Protein AF-A0A367A3J7-F1 (afdb_monomer_lite)

Structure (mmCIF, N/CA/C/O backbone):
data_AF-A0A367A3J7-F1
#
_entry.id   AF-A0A367A3J7-F1
#
loop_
_atom_site.group_PDB
_atom_site.id
_atom_site.type_symbol
_atom_site.label_atom_id
_atom_site.label_alt_id
_atom_site.label_comp_id
_atom_site.label_asym_id
_atom_site.label_entity_id
_atom_site.label_seq_id
_atom_site.pdbx_PDB_ins_code
_atom_site.Cartn_x
_atom_site.Cartn_y
_atom_site.Cartn_z
_atom_site.occupancy
_atom_site.B_iso_or_equiv
_atom_site.auth_seq_id
_atom_site.auth_comp_id
_atom_site.auth_asym_id
_atom_site.auth_atom_id
_atom_site.pdbx_PDB_model_num
ATOM 1 N N . MET A 1 1 ? 3.632 -26.239 -44.032 1.00 41.81 1 MET A N 1
ATOM 2 C CA . MET A 1 1 ? 4.405 -24.989 -43.864 1.00 41.81 1 MET A CA 1
ATOM 3 C C . MET A 1 1 ? 3.996 -24.377 -42.534 1.00 41.81 1 MET A C 1
ATOM 5 O O . MET A 1 1 ? 2.895 -23.856 -42.433 1.00 41.81 1 MET A O 1
ATOM 9 N N . SER A 1 2 ? 4.812 -24.551 -41.495 1.00 39.66 2 SER A N 1
ATOM 10 C CA . SER A 1 2 ? 4.515 -24.046 -40.148 1.00 39.66 2 SER A CA 1
ATOM 11 C C . SER A 1 2 ? 4.908 -22.569 -40.050 1.00 39.66 2 SER A C 1
ATOM 13 O O . SER A 1 2 ? 6.024 -22.235 -40.451 1.00 39.66 2 SER A O 1
ATOM 15 N N . PRO A 1 3 ? 4.044 -21.674 -39.540 1.00 52.09 3 PRO A N 1
ATOM 16 C CA . PRO A 1 3 ? 4.414 -20.282 -39.347 1.00 52.09 3 PRO A CA 1
ATOM 17 C C . PRO A 1 3 ? 5.445 -20.178 -38.219 1.00 52.09 3 PRO A C 1
ATOM 19 O O . PRO A 1 3 ? 5.215 -20.585 -37.081 1.00 52.09 3 PRO A O 1
ATOM 22 N N . MET A 1 4 ? 6.606 -19.638 -38.573 1.00 34.81 4 MET A N 1
ATOM 23 C CA . MET A 1 4 ? 7.695 -19.303 -37.670 1.00 34.81 4 MET A CA 1
ATOM 24 C C . MET A 1 4 ? 7.256 -18.099 -36.823 1.00 34.81 4 MET A C 1
ATOM 26 O O . MET A 1 4 ? 7.180 -16.972 -37.311 1.00 34.81 4 MET A O 1
ATOM 30 N N . LEU A 1 5 ? 6.899 -18.348 -35.561 1.00 46.56 5 LEU A N 1
ATOM 31 C CA . LEU A 1 5 ? 6.613 -17.306 -34.576 1.00 46.56 5 LEU A CA 1
ATOM 32 C C . LEU A 1 5 ? 7.899 -16.512 -34.309 1.00 46.56 5 LEU A C 1
ATOM 34 O O . LEU A 1 5 ? 8.806 -16.989 -33.629 1.00 46.56 5 LEU A O 1
ATOM 38 N N . ILE A 1 6 ? 7.972 -15.295 -34.848 1.00 44.34 6 ILE A N 1
ATOM 39 C CA . ILE A 1 6 ? 8.993 -14.306 -34.495 1.00 44.34 6 ILE A CA 1
ATOM 40 C C . ILE A 1 6 ? 8.782 -13.952 -33.020 1.00 44.34 6 ILE A C 1
ATOM 42 O O . ILE A 1 6 ? 7.820 -13.272 -32.658 1.00 44.34 6 ILE A O 1
ATOM 46 N N . ALA A 1 7 ? 9.666 -14.447 -32.155 1.00 45.06 7 ALA A N 1
ATOM 47 C CA . ALA A 1 7 ? 9.706 -14.021 -30.766 1.00 45.06 7 ALA A CA 1
ATOM 48 C C . ALA A 1 7 ? 10.073 -12.524 -30.722 1.00 45.06 7 ALA A C 1
ATOM 50 O O . ALA A 1 7 ? 11.013 -12.114 -31.406 1.00 45.06 7 ALA A O 1
ATOM 51 N N . PRO A 1 8 ? 9.358 -11.687 -29.949 1.00 48.12 8 PRO A N 1
ATOM 52 C CA . PRO A 1 8 ? 9.692 -10.276 -29.842 1.00 48.12 8 PRO A CA 1
ATOM 53 C C . PRO A 1 8 ? 11.075 -10.124 -29.202 1.00 48.12 8 PRO A C 1
ATOM 55 O O . PRO A 1 8 ? 11.287 -10.507 -28.050 1.00 48.12 8 PRO A O 1
ATOM 58 N N . GLU A 1 9 ? 12.012 -9.561 -29.961 1.00 48.44 9 GLU A N 1
ATOM 59 C CA . GLU A 1 9 ? 13.363 -9.276 -29.494 1.00 48.44 9 GLU A CA 1
ATOM 60 C C . GLU A 1 9 ? 13.303 -8.282 -28.314 1.00 48.44 9 GLU A C 1
ATOM 62 O O . GLU A 1 9 ? 12.612 -7.253 -28.388 1.00 48.44 9 GLU A O 1
ATOM 67 N N . PRO A 1 10 ? 13.975 -8.559 -27.182 1.00 56.16 10 PRO A N 1
ATOM 68 C CA . PRO A 1 10 ? 13.962 -7.647 -26.052 1.00 56.16 10 PRO A CA 1
ATOM 69 C C . PRO A 1 10 ? 14.637 -6.329 -26.443 1.00 56.16 10 PRO A C 1
ATOM 71 O O . PRO A 1 10 ? 15.818 -6.294 -26.767 1.00 56.16 10 PRO A O 1
ATOM 74 N N . ALA A 1 11 ? 13.895 -5.220 -26.353 1.00 54.72 11 ALA A N 1
ATOM 75 C CA . ALA A 1 11 ? 14.417 -3.891 -26.673 1.00 54.72 11 ALA A CA 1
ATOM 76 C C . ALA A 1 11 ? 15.758 -3.616 -25.967 1.00 54.72 11 ALA A C 1
ATOM 78 O O . ALA A 1 11 ? 15.835 -3.713 -24.732 1.00 54.72 11 ALA A O 1
ATOM 79 N N . ALA A 1 12 ? 16.765 -3.233 -26.761 1.00 58.75 12 ALA A N 1
ATOM 80 C CA . ALA A 1 12 ? 18.130 -2.976 -26.318 1.00 58.75 12 ALA A CA 1
ATOM 81 C C . ALA A 1 12 ? 18.183 -1.994 -25.124 1.00 58.75 12 ALA A C 1
ATOM 83 O O . ALA A 1 12 ? 17.380 -1.053 -25.039 1.00 58.75 12 ALA A O 1
ATOM 84 N N . PRO A 1 13 ? 19.131 -2.176 -24.185 1.00 61.31 13 PRO A N 1
ATOM 85 C CA . PRO A 1 13 ? 19.185 -1.432 -22.922 1.00 61.31 13 PRO A CA 1
ATOM 86 C C . PRO A 1 13 ? 19.263 0.099 -23.087 1.00 61.31 13 PRO A C 1
ATOM 88 O O . PRO A 1 13 ? 18.802 0.831 -22.207 1.00 61.31 13 PRO A O 1
ATOM 91 N N . SER A 1 14 ? 19.774 0.600 -24.217 1.00 68.88 14 SER A N 1
ATOM 92 C CA . SER A 1 14 ? 19.832 2.030 -24.562 1.00 68.88 14 SER A CA 1
ATOM 93 C C . SER A 1 14 ? 18.444 2.657 -24.764 1.00 68.88 14 SER A C 1
ATOM 95 O O . SER A 1 14 ? 18.156 3.722 -24.213 1.00 68.88 14 SER A O 1
ATOM 97 N N . PHE A 1 15 ? 17.532 1.969 -25.456 1.00 70.44 15 PHE A N 1
ATOM 98 C CA . PHE A 1 15 ? 16.178 2.465 -25.727 1.00 70.44 15 PHE A CA 1
ATOM 99 C C . PHE A 1 15 ? 15.310 2.547 -24.467 1.00 70.44 15 PHE A C 1
ATOM 101 O O . PHE A 1 15 ? 14.507 3.472 -24.320 1.00 70.44 15 PHE A O 1
ATOM 108 N N . ARG A 1 16 ? 15.487 1.620 -23.516 1.00 70.56 16 ARG A N 1
ATOM 109 C CA . ARG A 1 16 ? 14.767 1.655 -22.227 1.00 70.56 16 ARG A CA 1
ATOM 110 C C . ARG A 1 16 ? 15.151 2.872 -21.391 1.00 70.56 16 ARG A C 1
ATOM 112 O O . ARG A 1 16 ? 14.282 3.513 -20.794 1.00 70.56 16 ARG A O 1
ATOM 119 N N . ARG A 1 17 ? 16.440 3.227 -21.371 1.00 73.94 17 ARG A N 1
ATOM 120 C CA . ARG A 1 17 ? 16.941 4.402 -20.640 1.00 73.94 17 ARG A CA 1
ATOM 121 C C . ARG A 1 17 ? 16.357 5.698 -21.204 1.00 73.94 17 ARG A C 1
ATOM 123 O O . ARG A 1 17 ? 15.856 6.510 -20.429 1.00 73.94 17 ARG A O 1
ATOM 130 N N . LEU A 1 18 ? 16.329 5.843 -22.531 1.00 72.94 18 LEU A N 1
ATOM 131 C CA . LEU A 1 18 ? 15.755 7.013 -23.210 1.00 72.94 18 LEU A CA 1
ATOM 132 C C . LEU A 1 18 ? 14.254 7.174 -22.926 1.00 72.94 18 LEU A C 1
ATOM 134 O O . LEU A 1 18 ? 13.809 8.256 -22.546 1.00 72.94 18 LEU A O 1
ATOM 138 N N . ARG A 1 19 ? 13.475 6.088 -23.016 1.00 75.44 19 ARG A N 1
ATOM 139 C CA . ARG A 1 19 ? 12.037 6.109 -22.686 1.00 75.44 19 ARG A CA 1
ATOM 140 C C . ARG A 1 19 ? 11.786 6.478 -21.225 1.00 75.44 19 ARG A C 1
ATOM 142 O O . ARG A 1 19 ? 10.895 7.269 -20.931 1.00 75.44 19 ARG A O 1
ATOM 149 N N . THR A 1 20 ? 12.590 5.934 -20.314 1.00 71.50 20 THR A N 1
ATOM 150 C CA . THR A 1 20 ? 12.496 6.238 -18.880 1.00 71.50 20 THR A CA 1
ATOM 151 C C . THR A 1 20 ? 12.780 7.718 -18.618 1.00 71.50 20 THR A C 1
ATOM 153 O O . THR A 1 20 ? 12.019 8.370 -17.906 1.00 71.50 20 THR A O 1
ATOM 156 N N . ALA A 1 21 ? 13.835 8.269 -19.227 1.00 70.62 21 ALA A N 1
ATOM 157 C CA . ALA A 1 21 ? 14.177 9.684 -19.111 1.00 70.62 21 ALA A CA 1
ATOM 158 C C . ALA A 1 21 ? 13.060 10.591 -19.652 1.00 70.62 21 ALA A C 1
ATOM 160 O O . ALA A 1 21 ? 12.659 11.530 -18.967 1.00 70.62 21 ALA A O 1
ATOM 161 N N . ALA A 1 22 ? 12.494 10.265 -20.818 1.00 68.94 22 ALA A N 1
ATOM 162 C CA . ALA A 1 22 ? 11.396 11.023 -21.417 1.00 68.94 22 ALA A CA 1
ATOM 163 C C . ALA A 1 22 ? 10.138 11.052 -20.529 1.00 68.94 22 ALA A C 1
ATOM 165 O O . ALA A 1 22 ? 9.518 12.102 -20.361 1.00 68.94 22 ALA A O 1
ATOM 166 N N . VAL A 1 23 ? 9.776 9.924 -19.903 1.00 72.12 23 VAL A N 1
ATOM 167 C CA . VAL A 1 23 ? 8.637 9.870 -18.970 1.00 72.12 23 VAL A CA 1
ATOM 168 C C . VAL A 1 23 ? 8.887 10.733 -17.733 1.00 72.12 23 VAL A C 1
ATOM 170 O O . VAL A 1 23 ? 7.992 11.467 -17.316 1.00 72.12 23 VAL A O 1
ATOM 173 N N . LEU A 1 24 ? 10.090 10.670 -17.156 1.00 69.31 24 LEU A N 1
ATOM 174 C CA . LEU A 1 24 ? 10.440 11.469 -15.979 1.00 69.31 24 LEU A CA 1
ATOM 175 C C . LEU A 1 24 ? 10.479 12.971 -16.300 1.00 69.31 24 LEU A C 1
ATOM 177 O O . LEU A 1 24 ? 9.975 13.767 -15.511 1.00 69.31 24 LEU A O 1
ATOM 181 N N . ALA A 1 25 ? 10.997 13.353 -17.471 1.00 64.06 25 ALA A N 1
ATOM 182 C CA . ALA A 1 25 ? 10.990 14.737 -17.941 1.00 64.06 25 ALA A CA 1
ATOM 183 C C . ALA A 1 25 ? 9.556 15.256 -18.149 1.00 64.06 25 ALA A C 1
ATOM 185 O O . ALA A 1 25 ? 9.208 16.331 -17.667 1.00 64.06 25 ALA A O 1
ATOM 186 N N . GLY A 1 26 ? 8.685 14.458 -18.777 1.00 60.97 26 GLY A N 1
ATOM 187 C CA . GLY A 1 26 ? 7.282 14.820 -18.996 1.00 60.97 26 GLY A CA 1
ATOM 188 C C . GLY A 1 26 ? 6.433 14.873 -17.719 1.00 60.97 26 GLY A C 1
ATOM 189 O O . GLY A 1 26 ? 5.468 15.635 -17.657 1.00 60.97 26 GLY A O 1
ATOM 190 N N . ALA A 1 27 ? 6.780 14.097 -16.687 1.00 64.38 27 ALA A N 1
ATOM 191 C CA . ALA A 1 27 ? 6.095 14.129 -15.393 1.00 64.38 27 ALA A CA 1
ATOM 192 C C . ALA A 1 27 ? 6.340 15.444 -14.629 1.00 64.38 27 ALA A C 1
ATOM 194 O O . ALA A 1 27 ? 5.446 15.916 -13.930 1.00 64.38 27 ALA A O 1
ATOM 195 N N . GLY A 1 28 ? 7.512 16.065 -14.804 1.00 56.88 28 GLY A N 1
ATOM 196 C CA . GLY A 1 28 ? 7.852 17.351 -14.187 1.00 56.88 28 GLY A CA 1
ATOM 197 C C . GLY A 1 28 ? 7.130 18.563 -14.788 1.00 56.88 28 GLY A C 1
ATOM 198 O O . GLY A 1 28 ? 7.075 19.606 -14.141 1.00 56.88 28 GLY A O 1
ATOM 199 N N . LEU A 1 29 ? 6.558 18.421 -15.989 1.00 53.50 29 LEU A N 1
ATOM 200 C CA . LEU A 1 29 ? 5.946 19.512 -16.760 1.00 53.50 29 LEU A CA 1
ATOM 201 C C . LEU A 1 29 ? 4.433 19.660 -16.548 1.00 53.50 29 LEU A C 1
ATOM 203 O O . LEU A 1 29 ? 3.830 20.575 -17.101 1.00 53.50 29 LEU A O 1
ATOM 207 N N . ARG A 1 30 ? 3.792 18.771 -15.777 1.00 55.94 30 ARG A N 1
ATOM 208 C CA . ARG A 1 30 ? 2.354 18.877 -15.500 1.00 55.94 30 ARG A CA 1
ATOM 209 C C . ARG A 1 30 ? 2.109 19.592 -14.169 1.00 55.94 30 ARG A C 1
ATOM 211 O O . ARG A 1 30 ? 2.440 19.029 -13.122 1.00 55.94 30 ARG A O 1
ATOM 218 N N . PRO A 1 31 ? 1.524 20.802 -14.176 1.00 44.22 31 PRO A N 1
ATOM 219 C CA . PRO A 1 31 ? 1.070 21.434 -12.947 1.00 44.22 31 PRO A CA 1
ATOM 220 C C . PRO A 1 31 ? -0.110 20.640 -12.358 1.00 44.22 31 PRO A C 1
ATOM 222 O O . PRO A 1 31 ? -1.021 20.232 -13.077 1.00 44.22 31 PRO A O 1
ATOM 225 N N . GLY A 1 32 ? -0.071 20.405 -11.044 1.00 53.84 32 GLY A N 1
ATOM 226 C CA . GLY A 1 32 ? -1.133 19.738 -10.281 1.00 53.84 32 GLY A CA 1
ATOM 227 C C . GLY A 1 32 ? -0.833 18.282 -9.902 1.00 53.84 32 GLY A C 1
ATOM 228 O O . GLY A 1 32 ? -0.746 17.392 -10.748 1.00 53.84 32 GLY A O 1
ATOM 229 N N . SER A 1 33 ? -0.747 18.008 -8.597 1.00 62.88 33 SER A N 1
ATOM 230 C CA . SER A 1 33 ? -0.611 16.660 -8.029 1.00 62.88 33 SER A CA 1
ATOM 231 C C . SER A 1 33 ? -1.975 15.973 -7.916 1.00 62.88 33 SER A C 1
ATOM 233 O O . SER A 1 33 ? -2.453 15.668 -6.824 1.00 62.88 33 SER A O 1
ATOM 235 N N . SER A 1 34 ? -2.654 15.756 -9.044 1.00 74.81 34 SER A N 1
ATOM 236 C CA . SER A 1 34 ? -3.877 14.948 -9.020 1.00 74.81 34 SER A CA 1
ATOM 237 C C . SER A 1 34 ? -3.528 13.466 -8.858 1.00 74.81 34 SER A C 1
ATOM 239 O O . SER A 1 34 ? -2.558 12.971 -9.439 1.00 74.81 34 SER A O 1
ATOM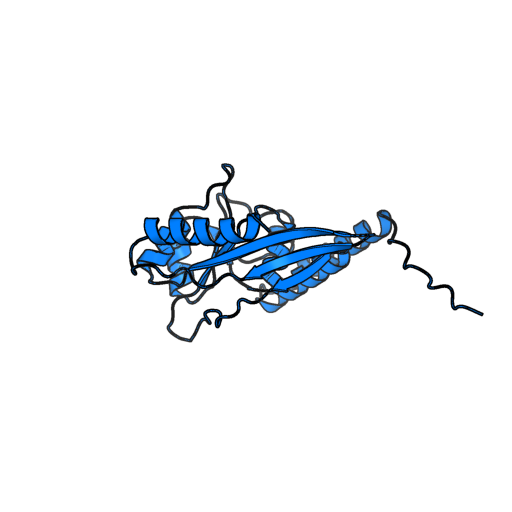 241 N N . ARG A 1 35 ? -4.365 12.719 -8.125 1.00 77.81 35 ARG A N 1
ATOM 242 C CA . ARG A 1 35 ? -4.274 11.249 -8.006 1.00 77.81 35 ARG A CA 1
ATOM 243 C C . ARG A 1 35 ? -4.142 10.581 -9.379 1.00 77.81 35 ARG A C 1
ATOM 245 O O . ARG A 1 35 ? -3.343 9.670 -9.562 1.00 77.81 35 ARG A O 1
ATOM 252 N N . ARG A 1 36 ? -4.878 11.092 -10.370 1.00 82.94 36 ARG A N 1
ATOM 253 C CA . ARG A 1 36 ? -4.830 10.627 -11.761 1.00 82.94 36 ARG A CA 1
ATOM 254 C C . ARG A 1 36 ? -3.452 10.826 -12.396 1.00 82.94 36 ARG A C 1
ATOM 256 O O . ARG A 1 36 ? -2.960 9.915 -13.054 1.00 82.94 36 ARG A O 1
ATOM 263 N N . ALA A 1 37 ? -2.822 11.985 -12.201 1.00 82.25 37 ALA A N 1
ATOM 264 C CA . ALA A 1 37 ? -1.489 12.256 -12.739 1.00 82.25 37 ALA A CA 1
ATOM 265 C C . ALA A 1 37 ? -0.433 11.313 -12.143 1.00 82.25 37 ALA A C 1
ATOM 267 O O . ALA A 1 37 ? 0.363 10.751 -12.894 1.00 82.25 37 ALA A O 1
ATOM 268 N N . ALA A 1 38 ? -0.488 11.072 -10.829 1.00 82.19 38 ALA A N 1
ATOM 269 C CA . ALA A 1 38 ? 0.377 10.120 -10.135 1.00 82.19 38 ALA A CA 1
ATOM 270 C C . ALA A 1 38 ? 0.229 8.688 -10.686 1.00 82.19 38 ALA A C 1
ATOM 272 O O . ALA A 1 38 ? 1.220 8.059 -11.058 1.00 82.19 38 ALA A O 1
ATOM 273 N N . VAL A 1 39 ? -1.011 8.203 -10.824 1.00 88.00 39 VAL A N 1
ATOM 274 C CA . VAL A 1 39 ? -1.320 6.869 -11.372 1.00 88.00 39 VAL A CA 1
ATOM 275 C C . VAL A 1 39 ? -0.828 6.729 -12.813 1.00 88.00 39 VAL A C 1
ATOM 277 O O . VAL A 1 39 ? -0.104 5.788 -13.136 1.00 88.00 39 VAL A O 1
ATOM 280 N N . CYS A 1 40 ? -1.177 7.675 -13.691 1.00 88.06 40 CYS A N 1
ATOM 281 C CA . CYS A 1 40 ? -0.763 7.626 -15.092 1.00 88.06 40 CYS A CA 1
ATOM 282 C C . CYS A 1 40 ? 0.760 7.753 -15.249 1.00 88.06 40 CYS A C 1
ATOM 284 O O . CYS A 1 40 ? 1.339 7.094 -16.111 1.00 88.06 40 CYS A O 1
ATOM 286 N N . GLY A 1 41 ? 1.412 8.581 -14.428 1.00 87.06 41 GLY A N 1
ATOM 287 C CA . GLY A 1 41 ? 2.867 8.717 -14.397 1.00 87.06 41 GLY A CA 1
ATOM 288 C C . GLY A 1 41 ? 3.553 7.414 -13.993 1.00 87.06 41 GLY A C 1
ATOM 289 O O . GLY A 1 41 ? 4.459 6.960 -14.693 1.00 87.06 41 GLY A O 1
ATOM 290 N N . ALA A 1 42 ? 3.064 6.762 -12.933 1.00 88.38 42 ALA A N 1
ATOM 291 C CA . ALA A 1 42 ? 3.557 5.459 -12.499 1.00 88.38 42 ALA A CA 1
ATOM 292 C C . ALA A 1 42 ? 3.364 4.390 -13.586 1.00 88.38 42 ALA A C 1
ATOM 294 O O . ALA A 1 42 ? 4.318 3.698 -13.934 1.00 88.38 42 ALA A O 1
ATOM 295 N N . ALA A 1 43 ? 2.177 4.311 -14.198 1.00 90.94 43 ALA A N 1
ATOM 296 C CA . ALA A 1 43 ? 1.885 3.353 -15.267 1.00 90.94 43 ALA A CA 1
ATOM 297 C C . ALA A 1 43 ? 2.790 3.541 -16.499 1.00 90.94 43 ALA A C 1
ATOM 299 O O . ALA A 1 43 ? 3.316 2.570 -17.050 1.00 90.94 43 ALA A O 1
ATOM 300 N N . ARG A 1 44 ? 3.028 4.793 -16.912 1.00 89.62 44 ARG A N 1
ATOM 301 C CA . ARG A 1 44 ? 3.952 5.119 -18.012 1.00 89.62 44 ARG A CA 1
ATOM 302 C C . ARG A 1 44 ? 5.387 4.742 -17.673 1.00 89.62 44 ARG A C 1
ATOM 304 O O . ARG A 1 44 ? 6.075 4.177 -18.518 1.00 89.62 44 ARG A O 1
ATOM 311 N N . LEU A 1 45 ? 5.827 5.022 -16.447 1.00 89.50 45 LEU A N 1
ATOM 312 C CA . LEU A 1 45 ? 7.178 4.699 -15.998 1.00 89.50 45 LEU A CA 1
ATOM 313 C C . LEU A 1 45 ? 7.399 3.183 -15.944 1.00 89.50 45 LEU A C 1
ATOM 315 O O . LEU A 1 45 ? 8.387 2.696 -16.481 1.00 89.50 45 LEU A O 1
ATOM 319 N N . LEU A 1 46 ? 6.452 2.431 -15.381 1.00 90.88 46 LEU A N 1
ATOM 320 C CA . LEU A 1 46 ? 6.477 0.965 -15.376 1.00 90.88 46 LEU A CA 1
ATOM 321 C C . LEU A 1 46 ? 6.532 0.409 -16.804 1.00 90.88 46 LEU A C 1
ATOM 323 O O . LEU A 1 46 ? 7.366 -0.441 -17.106 1.00 90.88 46 LEU A O 1
ATOM 327 N N . THR A 1 47 ? 5.721 0.956 -17.713 1.00 89.88 47 THR A N 1
ATOM 328 C CA . THR A 1 47 ? 5.727 0.557 -19.128 1.00 89.88 47 THR A CA 1
ATOM 329 C C . THR A 1 47 ? 7.077 0.837 -19.795 1.00 89.88 47 THR A C 1
ATOM 331 O O . THR A 1 47 ? 7.598 -0.027 -20.498 1.00 89.88 47 THR A O 1
ATOM 334 N N . ALA A 1 48 ? 7.676 2.006 -19.547 1.00 88.19 48 ALA A N 1
ATOM 335 C CA . ALA A 1 48 ? 8.989 2.377 -20.081 1.00 88.19 48 ALA A CA 1
ATOM 336 C C . ALA A 1 48 ? 10.123 1.480 -19.555 1.00 88.19 48 ALA A C 1
ATOM 338 O O . ALA A 1 48 ? 11.063 1.183 -20.292 1.00 88.19 48 ALA A O 1
ATOM 339 N N . LEU A 1 49 ? 10.003 1.006 -18.311 1.00 88.44 49 LEU A N 1
ATOM 340 C CA . LEU A 1 49 ? 10.928 0.054 -17.694 1.00 88.44 49 LEU A CA 1
ATOM 341 C C . LEU A 1 49 ? 10.738 -1.391 -18.195 1.00 88.44 49 LEU A C 1
ATOM 343 O O . LEU A 1 49 ? 11.549 -2.257 -17.873 1.00 88.44 49 LEU A O 1
ATOM 347 N N . GLY A 1 50 ? 9.701 -1.668 -18.994 1.00 90.19 50 GLY A N 1
ATOM 348 C CA . GLY A 1 50 ? 9.357 -3.030 -19.408 1.00 90.19 50 GLY A CA 1
ATOM 349 C C . GLY A 1 50 ? 8.748 -3.854 -18.271 1.00 90.19 50 GLY A C 1
ATOM 350 O O . GLY A 1 50 ? 8.920 -5.069 -18.228 1.00 90.19 50 GLY A O 1
ATOM 351 N N . VAL A 1 51 ? 8.061 -3.192 -17.338 1.00 92.50 51 VAL A N 1
ATOM 352 C CA . VAL A 1 51 ? 7.368 -3.820 -16.212 1.00 92.50 51 VAL A CA 1
ATOM 353 C C . VAL A 1 51 ? 5.886 -3.988 -16.539 1.00 92.50 51 VAL A C 1
ATOM 355 O O . VAL A 1 51 ? 5.247 -3.100 -17.113 1.00 92.50 51 VAL A O 1
ATOM 358 N N . ARG A 1 52 ? 5.320 -5.128 -16.153 1.00 93.19 52 ARG A N 1
ATOM 359 C CA . ARG A 1 52 ? 3.879 -5.394 -16.146 1.00 93.19 52 ARG A CA 1
ATOM 360 C C . ARG A 1 52 ? 3.410 -5.556 -14.709 1.00 93.19 52 ARG A C 1
ATOM 362 O O . ARG A 1 52 ? 4.096 -6.184 -13.910 1.00 93.19 52 ARG A O 1
ATOM 369 N N . VAL A 1 53 ? 2.248 -5.000 -14.388 1.00 94.94 53 VAL A N 1
ATOM 370 C CA . VAL A 1 53 ? 1.626 -5.157 -13.069 1.00 94.94 53 VAL A CA 1
ATOM 371 C C . VAL A 1 53 ? 0.465 -6.125 -13.205 1.00 94.94 53 VAL A C 1
ATOM 373 O O . VAL A 1 53 ? -0.403 -5.930 -14.054 1.00 94.94 53 VAL A O 1
ATOM 376 N N . ARG A 1 54 ? 0.450 -7.161 -12.370 1.00 94.94 54 ARG A N 1
ATOM 377 C CA . ARG A 1 54 ? -0.661 -8.100 -12.239 1.00 94.94 54 ARG A CA 1
ATOM 378 C C . ARG A 1 54 ? -1.242 -7.956 -10.843 1.00 94.94 54 ARG A C 1
ATOM 380 O O . ARG A 1 54 ? -0.528 -8.125 -9.864 1.00 94.94 54 ARG A O 1
ATOM 387 N N . VAL A 1 55 ? -2.530 -7.663 -10.754 1.00 95.19 55 VAL A N 1
ATOM 388 C CA . VAL A 1 55 ? -3.237 -7.562 -9.475 1.00 95.19 55 VAL A CA 1
ATOM 389 C C . VAL A 1 55 ? -4.014 -8.854 -9.265 1.00 95.19 55 VAL A C 1
ATOM 391 O O . VAL A 1 55 ? -4.830 -9.225 -10.105 1.00 95.19 55 VAL A O 1
ATOM 394 N N . GLN A 1 56 ? -3.733 -9.551 -8.171 1.00 94.25 56 GLN A N 1
ATOM 395 C CA . GLN A 1 56 ? -4.486 -10.717 -7.726 1.00 94.25 56 GLN A CA 1
ATOM 396 C C . GLN A 1 56 ? -5.414 -10.248 -6.612 1.00 94.25 56 GLN A C 1
ATOM 398 O O . GLN A 1 56 ? -4.957 -9.930 -5.516 1.00 94.25 56 GLN A O 1
ATOM 403 N N . ALA A 1 57 ? -6.699 -10.116 -6.935 1.00 88.25 57 ALA A N 1
ATOM 404 C CA . ALA A 1 57 ? -7.721 -9.768 -5.958 1.00 88.25 57 ALA A CA 1
ATOM 405 C C . ALA A 1 57 ? -7.986 -10.963 -5.027 1.00 88.25 57 ALA A C 1
ATOM 407 O O . ALA A 1 57 ? -7.889 -12.109 -5.480 1.00 88.25 57 ALA A O 1
ATOM 408 N N . PRO A 1 58 ? -8.345 -10.733 -3.755 1.00 87.69 58 PRO A N 1
ATOM 409 C CA . PRO A 1 58 ? -8.762 -11.822 -2.892 1.00 87.69 58 PRO A CA 1
ATOM 410 C C . PRO A 1 58 ? -10.153 -12.314 -3.275 1.00 87.69 58 PRO A C 1
ATOM 412 O O . PRO A 1 58 ? -10.917 -11.644 -3.969 1.00 87.69 58 PRO A O 1
ATOM 415 N N . LEU A 1 59 ? -10.490 -13.490 -2.750 1.00 84.50 59 LEU A N 1
ATOM 416 C CA . LEU A 1 59 ? -11.802 -14.114 -2.924 1.00 84.50 59 LEU A CA 1
ATOM 417 C C . LEU A 1 59 ? -12.927 -13.373 -2.185 1.00 84.50 59 LEU A C 1
ATOM 419 O O . LEU A 1 59 ? -14.095 -13.550 -2.510 1.00 84.50 59 LEU A O 1
ATOM 423 N N . VAL A 1 60 ? -12.581 -12.548 -1.195 1.00 87.38 60 VAL A N 1
ATOM 424 C CA . VAL A 1 60 ? -13.525 -11.719 -0.434 1.00 87.38 60 VAL A CA 1
ATOM 425 C C . VAL A 1 60 ? -13.497 -10.277 -0.930 1.00 87.38 60 VAL A C 1
ATOM 427 O O . VAL A 1 60 ? -12.506 -9.820 -1.495 1.00 87.38 60 VAL A O 1
ATOM 430 N N . ALA A 1 61 ? -14.581 -9.534 -0.715 1.00 85.94 61 ALA A N 1
ATOM 431 C CA . ALA A 1 61 ? -14.643 -8.138 -1.132 1.00 85.94 61 ALA A CA 1
ATOM 432 C C . ALA A 1 61 ? -13.560 -7.297 -0.431 1.00 85.94 61 ALA A C 1
ATOM 434 O O . ALA A 1 61 ? -13.466 -7.292 0.795 1.00 85.94 61 ALA A O 1
ATOM 435 N N . TRP A 1 62 ? -12.763 -6.558 -1.211 1.00 88.81 62 TRP A N 1
ATOM 436 C CA . TRP A 1 62 ? -11.787 -5.614 -0.662 1.00 88.81 62 TRP A CA 1
ATOM 437 C C . TRP A 1 62 ? -12.486 -4.399 -0.039 1.00 88.81 62 TRP A C 1
ATOM 439 O O . TRP A 1 62 ? -13.415 -3.868 -0.668 1.00 88.81 62 TRP A O 1
ATOM 449 N N . PRO A 1 63 ? -12.018 -3.892 1.116 1.00 89.50 63 P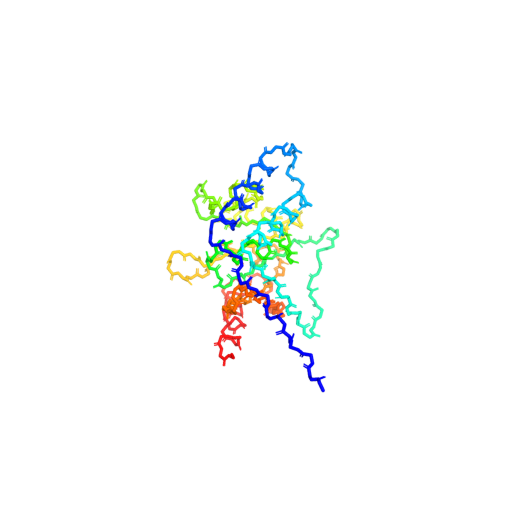RO A N 1
ATOM 450 C CA . PRO A 1 63 ? -12.559 -2.682 1.721 1.00 89.50 63 PRO A CA 1
ATOM 451 C C . PRO A 1 63 ? -12.545 -1.495 0.756 1.00 89.50 63 PRO A C 1
ATOM 453 O O . PRO A 1 63 ? -11.570 -1.241 0.045 1.00 89.50 63 PRO A O 1
ATOM 456 N N . ARG A 1 64 ? -13.641 -0.735 0.732 1.00 88.38 64 ARG A N 1
ATOM 457 C CA . ARG A 1 64 ? -13.754 0.498 -0.055 1.00 88.38 64 ARG A CA 1
ATOM 458 C C . ARG A 1 64 ? -13.910 1.677 0.887 1.00 88.38 64 ARG A C 1
ATOM 460 O O . ARG A 1 64 ? -14.750 1.637 1.779 1.00 88.38 64 ARG A O 1
ATOM 467 N N . VAL A 1 65 ? -13.154 2.741 0.635 1.00 86.56 65 VAL A N 1
ATOM 468 C CA . VAL A 1 65 ? -13.355 4.016 1.329 1.00 86.56 65 VAL A CA 1
ATOM 469 C C . VAL A 1 65 ? -14.692 4.602 0.880 1.00 86.56 65 VAL A C 1
ATOM 471 O O . VAL A 1 65 ? -14.920 4.782 -0.319 1.00 86.56 65 VAL A O 1
ATOM 474 N N . ARG A 1 66 ? -15.575 4.882 1.837 1.00 87.69 66 ARG A N 1
ATOM 475 C CA . ARG A 1 66 ? -16.854 5.566 1.626 1.00 87.69 66 ARG A CA 1
ATOM 476 C C . ARG A 1 66 ? -16.778 6.973 2.215 1.00 87.69 66 ARG A C 1
ATOM 478 O O . ARG A 1 66 ? -15.909 7.275 3.028 1.00 87.69 66 ARG A O 1
ATOM 485 N N . ALA A 1 67 ? -17.683 7.852 1.794 1.00 86.81 67 ALA A N 1
ATOM 486 C CA . ALA A 1 67 ? -17.792 9.170 2.408 1.00 86.81 67 ALA A CA 1
ATOM 487 C C . ALA A 1 67 ? -18.056 9.016 3.918 1.00 86.81 67 ALA A C 1
ATOM 489 O O . ALA A 1 67 ? -18.922 8.239 4.313 1.00 86.81 67 ALA A O 1
ATOM 490 N N . GLY A 1 68 ? -17.278 9.718 4.744 1.00 85.94 68 GLY A N 1
ATOM 491 C CA . GLY A 1 68 ? -17.386 9.657 6.205 1.00 85.94 68 GLY A CA 1
ATOM 492 C C . GLY A 1 68 ? -16.741 8.434 6.873 1.00 85.94 68 GLY A C 1
ATOM 493 O O . GLY A 1 68 ? -16.748 8.370 8.097 1.00 85.94 68 GLY A O 1
ATOM 494 N N . SER A 1 69 ? -16.160 7.488 6.122 1.00 90.25 69 SER A N 1
ATOM 495 C CA . SER A 1 69 ? -15.364 6.398 6.703 1.00 90.25 69 SER A CA 1
ATOM 496 C C . SER A 1 69 ? -13.880 6.770 6.752 1.00 90.25 69 SER A C 1
ATOM 498 O O . SER A 1 69 ? -13.408 7.511 5.880 1.00 90.25 69 SER A O 1
ATOM 500 N N . PRO A 1 70 ? -13.099 6.212 7.694 1.00 92.81 70 PRO A N 1
ATOM 501 C CA . PRO A 1 70 ? -11.654 6.342 7.628 1.00 92.81 70 PRO A CA 1
ATOM 502 C C . PRO A 1 70 ? -11.097 5.724 6.335 1.00 92.81 70 PRO A C 1
ATOM 504 O O . PRO A 1 70 ? -11.719 4.880 5.682 1.00 92.81 70 PRO A O 1
ATOM 507 N N . GLY A 1 71 ? -9.914 6.190 5.945 1.00 94.12 71 GLY A N 1
ATOM 508 C CA . GLY A 1 71 ? -9.127 5.625 4.859 1.00 94.12 71 GLY A CA 1
ATOM 509 C C . GLY A 1 71 ? -8.573 4.246 5.219 1.00 94.12 71 GLY A C 1
ATOM 510 O O . GLY A 1 71 ? -8.691 3.791 6.351 1.00 94.12 71 GLY A O 1
ATOM 511 N N . LEU A 1 72 ? -7.945 3.580 4.250 1.00 94.81 72 LEU A N 1
ATOM 512 C CA . LEU A 1 72 ? -7.345 2.257 4.454 1.00 94.81 72 LEU A CA 1
ATOM 513 C C . LEU A 1 72 ? -5.878 2.389 4.876 1.00 94.81 72 LEU A C 1
ATOM 515 O O . LEU A 1 72 ? -5.142 3.179 4.276 1.00 94.81 72 LEU A O 1
ATOM 519 N N . LEU A 1 73 ? -5.424 1.565 5.820 1.00 96.19 73 LEU A N 1
ATOM 520 C CA . LEU A 1 73 ? -3.996 1.324 6.013 1.00 96.19 73 LEU A CA 1
ATOM 521 C C . LEU A 1 73 ? -3.571 0.152 5.126 1.00 96.19 73 LEU A C 1
ATOM 523 O O . LEU A 1 73 ? -3.896 -0.999 5.400 1.00 96.19 73 LEU A O 1
ATOM 527 N N . VAL A 1 74 ? -2.812 0.431 4.073 1.00 95.94 74 VAL A N 1
ATOM 528 C CA . VAL A 1 74 ? -2.233 -0.596 3.203 1.00 95.94 74 VAL A CA 1
ATOM 529 C C . VAL A 1 74 ? -0.860 -0.987 3.728 1.00 95.94 74 VAL A C 1
ATOM 531 O O . VAL A 1 74 ? 0.011 -0.136 3.902 1.00 95.94 74 VAL A O 1
ATOM 534 N N . VAL A 1 75 ? -0.641 -2.280 3.942 1.00 95.81 75 VAL A N 1
ATOM 535 C CA . VAL A 1 75 ? 0.621 -2.811 4.465 1.00 95.81 75 VAL A CA 1
ATOM 536 C C . VAL A 1 75 ? 1.289 -3.642 3.381 1.00 95.81 75 VAL A C 1
ATOM 538 O O . VAL A 1 75 ? 0.903 -4.783 3.147 1.00 95.81 75 VAL A O 1
ATOM 541 N N . ALA A 1 76 ? 2.275 -3.070 2.695 1.00 94.69 76 ALA A N 1
ATOM 542 C 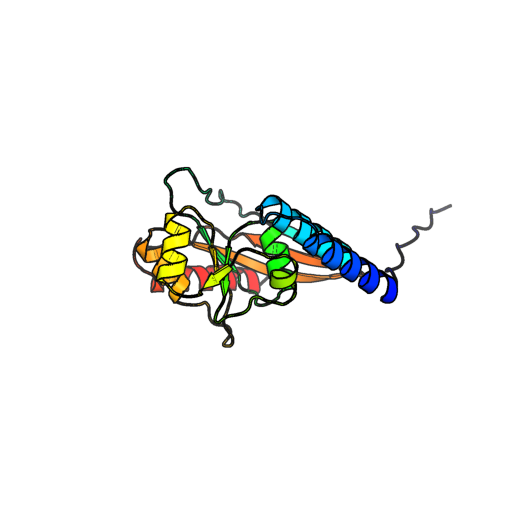CA . ALA A 1 76 ? 2.984 -3.765 1.625 1.00 94.69 76 ALA A CA 1
ATOM 543 C C . ALA A 1 76 ? 4.289 -4.382 2.137 1.00 94.69 76 ALA A C 1
ATOM 545 O O . ALA A 1 76 ? 5.084 -3.673 2.741 1.00 94.69 76 ALA A O 1
ATOM 546 N N . ASP A 1 77 ? 4.563 -5.654 1.842 1.00 93.81 77 ASP A N 1
ATOM 547 C CA . ASP A 1 77 ? 5.768 -6.372 2.314 1.00 93.81 77 ASP A CA 1
ATOM 548 C C . ASP A 1 77 ? 7.063 -6.056 1.544 1.00 93.81 77 ASP A C 1
ATOM 550 O O . ASP A 1 77 ? 8.107 -6.659 1.791 1.00 93.81 77 ASP A O 1
ATOM 554 N N . SER A 1 78 ? 7.029 -5.095 0.620 1.00 89.88 78 SER A N 1
ATOM 555 C CA . SER A 1 78 ? 8.172 -4.759 -0.224 1.00 89.88 78 SER A CA 1
ATOM 556 C C . SER A 1 78 ? 8.720 -3.366 0.041 1.00 89.88 78 SER A C 1
ATOM 558 O O . SER A 1 78 ? 7.993 -2.374 0.117 1.00 89.88 78 SER A O 1
ATOM 560 N N . ARG A 1 79 ? 10.051 -3.284 0.076 1.00 86.94 79 ARG A N 1
ATOM 561 C CA . ARG A 1 79 ? 10.807 -2.026 0.127 1.00 86.94 79 ARG A CA 1
ATOM 562 C C . ARG A 1 79 ? 11.144 -1.466 -1.254 1.00 86.94 79 ARG A C 1
ATOM 564 O O . ARG A 1 79 ? 11.660 -0.357 -1.352 1.00 86.94 79 ARG A O 1
ATOM 571 N N . SER A 1 80 ? 10.856 -2.216 -2.317 1.00 86.19 80 SER A N 1
ATOM 572 C CA . SER A 1 80 ? 11.218 -1.842 -3.683 1.00 86.19 80 SER A CA 1
ATOM 573 C C . SER A 1 80 ? 10.484 -0.577 -4.140 1.00 86.19 80 SER A C 1
ATOM 575 O O . SER A 1 80 ? 9.262 -0.465 -4.021 1.00 86.19 80 SER A O 1
ATOM 577 N N . ASP A 1 81 ? 11.219 0.367 -4.730 1.00 83.75 81 ASP A N 1
ATOM 578 C CA . ASP A 1 81 ? 10.630 1.544 -5.383 1.00 83.75 81 ASP A CA 1
ATOM 579 C C . ASP A 1 81 ? 9.720 1.142 -6.557 1.00 83.75 81 ASP A C 1
ATOM 581 O O . ASP A 1 81 ? 8.708 1.790 -6.822 1.00 83.75 81 ASP A O 1
ATOM 585 N N . LEU A 1 82 ? 10.039 0.038 -7.236 1.00 86.81 82 LEU A N 1
ATOM 586 C CA . LEU A 1 82 ? 9.260 -0.494 -8.352 1.00 86.81 82 LEU A CA 1
ATOM 587 C C . LEU A 1 82 ? 7.935 -1.101 -7.856 1.00 86.81 82 LEU A C 1
ATOM 589 O O . LEU A 1 82 ? 6.885 -0.861 -8.453 1.00 86.81 82 LEU A O 1
ATOM 593 N N . ALA A 1 83 ? 7.958 -1.788 -6.709 1.00 88.44 83 ALA A N 1
ATOM 594 C CA . ALA A 1 83 ? 6.748 -2.250 -6.029 1.00 88.44 83 ALA A CA 1
ATOM 595 C C . ALA A 1 83 ? 5.835 -1.084 -5.634 1.00 88.44 83 ALA A C 1
ATOM 597 O O . ALA A 1 83 ? 4.624 -1.149 -5.808 1.00 88.44 83 ALA A O 1
ATOM 598 N N . HIS A 1 84 ? 6.416 0.015 -5.157 1.00 86.44 84 HIS A N 1
ATOM 599 C CA . HIS A 1 84 ? 5.669 1.213 -4.789 1.00 86.44 84 HIS A CA 1
ATOM 600 C C . HIS A 1 84 ? 4.993 1.893 -5.998 1.00 86.44 84 HIS A C 1
ATOM 602 O O . HIS A 1 84 ? 3.836 2.314 -5.908 1.00 86.44 84 HIS A O 1
ATOM 608 N N . LEU A 1 85 ? 5.660 1.934 -7.157 1.00 89.12 85 LEU A N 1
ATOM 609 C CA . LEU A 1 85 ? 5.031 2.373 -8.407 1.00 89.12 85 LEU A CA 1
ATOM 610 C C . LEU A 1 85 ? 3.871 1.456 -8.807 1.00 89.12 85 LEU A C 1
ATOM 612 O O . LEU A 1 85 ? 2.805 1.949 -9.169 1.00 89.12 85 LEU A O 1
ATOM 616 N N . ALA A 1 86 ? 4.057 0.137 -8.714 1.00 93.06 86 ALA A N 1
ATOM 617 C CA . ALA A 1 86 ? 3.005 -0.830 -9.011 1.00 93.06 86 ALA A CA 1
ATOM 618 C C . ALA A 1 86 ? 1.798 -0.645 -8.074 1.00 93.06 86 ALA A C 1
ATOM 620 O O . ALA A 1 86 ? 0.666 -0.539 -8.545 1.00 93.06 86 ALA A O 1
ATOM 621 N N . LEU A 1 87 ? 2.032 -0.505 -6.767 1.00 92.06 87 LEU A N 1
ATOM 622 C CA . LEU A 1 87 ? 0.989 -0.241 -5.772 1.00 92.06 87 LEU A CA 1
ATOM 623 C C . LEU A 1 87 ? 0.219 1.042 -6.075 1.00 92.06 87 LEU A C 1
ATOM 625 O O . LEU A 1 87 ? -1.005 1.032 -6.027 1.00 92.06 87 LEU A O 1
ATOM 629 N N . THR A 1 88 ? 0.909 2.109 -6.485 1.00 91.06 88 THR A N 1
ATOM 630 C CA . THR A 1 88 ? 0.264 3.372 -6.883 1.00 91.06 88 THR A CA 1
ATOM 631 C C . THR A 1 88 ? -0.754 3.165 -8.008 1.00 91.06 88 THR A C 1
ATOM 633 O O . THR A 1 88 ? -1.762 3.864 -8.047 1.00 91.06 88 THR A O 1
ATOM 636 N N . THR A 1 89 ? -0.530 2.200 -8.909 1.00 91.44 89 THR A N 1
ATOM 637 C CA . THR A 1 89 ? -1.476 1.892 -9.995 1.00 91.44 89 THR A CA 1
ATOM 638 C C . THR A 1 89 ? -2.676 1.047 -9.563 1.00 91.44 89 THR A C 1
ATOM 640 O O . THR A 1 89 ? -3.722 1.147 -10.197 1.00 91.44 89 THR A O 1
ATOM 643 N N . ALA A 1 90 ? -2.549 0.247 -8.500 1.00 91.81 90 ALA A N 1
ATOM 644 C CA . ALA A 1 90 ? -3.593 -0.679 -8.051 1.00 91.81 90 ALA A CA 1
ATOM 645 C C . ALA A 1 90 ? -4.416 -0.129 -6.877 1.00 91.81 90 ALA A C 1
ATOM 647 O O . ALA A 1 90 ? -5.642 -0.201 -6.882 1.00 91.81 90 ALA A O 1
ATOM 648 N N . VAL A 1 91 ? -3.740 0.446 -5.882 1.00 90.88 91 VAL A N 1
ATOM 649 C CA . VAL A 1 91 ? -4.334 1.018 -4.671 1.00 90.88 91 VAL A CA 1
ATOM 650 C C . VAL A 1 91 ? -3.746 2.418 -4.467 1.00 90.88 91 VAL A C 1
ATOM 652 O O . VAL A 1 91 ? -2.803 2.606 -3.698 1.00 90.88 91 VAL A O 1
ATOM 655 N N . PRO A 1 92 ? -4.244 3.425 -5.207 1.00 87.00 92 PRO A N 1
ATOM 656 C CA . PRO A 1 92 ? -3.664 4.759 -5.172 1.00 87.00 92 PRO A CA 1
ATOM 657 C C . PRO A 1 92 ? -3.873 5.408 -3.803 1.00 87.00 92 PRO A C 1
ATOM 659 O O . PRO A 1 92 ? -5.006 5.550 -3.346 1.00 87.00 92 PRO A O 1
ATOM 662 N N . GLY A 1 93 ? -2.802 5.878 -3.178 1.00 86.38 93 GLY A N 1
ATOM 663 C CA . GLY A 1 93 ? -2.845 6.482 -1.850 1.00 86.38 93 GLY A CA 1
ATOM 664 C C . GLY A 1 93 ? -1.621 7.341 -1.567 1.00 86.38 93 GLY A C 1
ATOM 665 O O . GLY A 1 93 ? -0.772 7.540 -2.439 1.00 86.38 93 GLY A O 1
ATOM 666 N N . THR A 1 94 ? -1.549 7.857 -0.346 1.00 89.31 94 THR A N 1
ATOM 667 C CA . THR A 1 94 ? -0.335 8.471 0.188 1.00 89.31 94 THR A CA 1
ATOM 668 C C . THR A 1 94 ? 0.585 7.396 0.727 1.00 89.31 94 THR A C 1
ATOM 670 O O . THR A 1 94 ? 0.145 6.309 1.105 1.00 89.31 94 THR A O 1
ATOM 673 N N . VAL A 1 95 ? 1.880 7.685 0.774 1.00 89.25 95 VAL A N 1
ATOM 674 C CA . VAL A 1 95 ? 2.851 6.749 1.342 1.00 89.25 95 VAL A CA 1
ATOM 675 C C . VAL A 1 95 ? 3.536 7.352 2.544 1.00 89.25 95 VAL A C 1
ATOM 677 O O . VAL A 1 95 ? 4.018 8.484 2.499 1.00 89.25 95 VAL A O 1
ATOM 680 N N . ALA A 1 96 ? 3.549 6.579 3.625 1.00 90.06 96 ALA A N 1
ATOM 681 C CA . ALA A 1 96 ? 4.278 6.903 4.830 1.00 90.06 96 ALA A CA 1
ATOM 682 C C . ALA A 1 96 ? 5.772 6.687 4.578 1.00 90.06 96 ALA A C 1
ATOM 684 O O . ALA A 1 96 ? 6.197 5.609 4.150 1.00 90.06 96 ALA A O 1
ATOM 685 N N . VAL A 1 97 ? 6.569 7.723 4.817 1.00 85.62 97 VAL A N 1
ATOM 686 C CA . VAL A 1 97 ? 8.019 7.691 4.612 1.00 85.62 97 VAL A CA 1
ATOM 687 C C . VAL A 1 97 ? 8.720 8.029 5.921 1.00 85.62 97 VAL A C 1
ATOM 689 O O . VAL A 1 97 ? 8.392 9.019 6.577 1.00 85.62 97 VAL A O 1
ATOM 692 N N . GLU A 1 98 ? 9.679 7.191 6.308 1.00 78.50 98 GLU A N 1
ATOM 693 C CA . GLU A 1 98 ? 10.598 7.491 7.404 1.00 78.50 98 GLU A CA 1
ATOM 694 C C . GLU A 1 98 ? 11.606 8.554 6.943 1.00 78.50 98 GLU A C 1
ATOM 696 O O . GLU A 1 98 ? 12.264 8.407 5.911 1.00 78.50 98 GLU A O 1
ATOM 701 N N . GLY A 1 99 ? 11.713 9.653 7.691 1.00 68.56 99 GLY A N 1
ATOM 702 C CA . GLY A 1 99 ? 12.589 10.774 7.345 1.00 68.56 99 GLY A CA 1
ATOM 703 C C . GLY A 1 99 ? 12.056 11.676 6.221 1.00 68.56 99 GLY A C 1
ATOM 704 O O . GLY A 1 99 ? 10.865 11.716 5.925 1.00 68.56 99 GLY A O 1
ATOM 705 N N . ALA A 1 100 ? 12.951 12.470 5.625 1.00 56.25 100 ALA A N 1
ATOM 706 C CA . ALA A 1 100 ? 12.565 13.628 4.812 1.00 56.25 100 ALA A CA 1
ATOM 707 C C . ALA A 1 100 ? 12.388 13.359 3.307 1.00 56.25 100 ALA A C 1
ATOM 709 O O . ALA A 1 100 ? 12.003 14.277 2.580 1.00 56.25 100 ALA A O 1
ATOM 710 N N . ARG A 1 101 ? 12.727 12.167 2.783 1.00 63.34 101 ARG A N 1
ATOM 711 C CA . ARG A 1 101 ? 12.804 11.972 1.323 1.00 63.34 101 ARG A CA 1
ATOM 712 C C . ARG A 1 101 ? 12.156 10.673 0.839 1.00 63.34 101 ARG A C 1
ATOM 714 O O . ARG A 1 101 ? 12.619 9.598 1.210 1.00 63.34 101 ARG A O 1
ATOM 721 N N . PRO A 1 102 ? 11.145 10.751 -0.047 1.00 70.44 102 PRO A N 1
ATOM 722 C CA . PRO A 1 102 ? 10.653 9.574 -0.748 1.00 70.44 102 PRO A CA 1
ATOM 723 C C . PRO A 1 102 ? 11.708 8.990 -1.691 1.00 70.44 102 PRO A C 1
ATOM 725 O O . PRO A 1 102 ? 12.652 9.677 -2.093 1.00 70.44 102 PRO A O 1
ATOM 728 N N . GLY A 1 103 ? 11.502 7.730 -2.089 1.00 73.50 103 GLY A N 1
ATOM 729 C CA . GLY A 1 103 ? 12.324 7.049 -3.092 1.00 73.50 103 GLY A CA 1
ATOM 730 C C . GLY A 1 103 ? 12.436 7.845 -4.397 1.00 73.50 103 GLY A C 1
ATOM 731 O O . GLY A 1 103 ? 11.594 8.695 -4.710 1.00 73.50 103 GLY A O 1
ATOM 732 N N . ARG A 1 104 ? 13.486 7.580 -5.183 1.00 75.56 104 ARG A N 1
ATOM 733 C CA . ARG A 1 104 ? 13.863 8.395 -6.356 1.00 75.56 104 ARG A CA 1
ATOM 734 C C . ARG A 1 104 ? 12.701 8.573 -7.333 1.00 75.56 104 ARG A C 1
ATOM 736 O O . ARG A 1 104 ? 12.459 9.678 -7.819 1.00 75.56 104 ARG A O 1
ATOM 743 N N . HIS A 1 105 ? 11.982 7.491 -7.616 1.00 73.75 105 HIS A N 1
ATOM 744 C CA . HIS A 1 105 ? 10.872 7.498 -8.567 1.00 73.75 105 HIS A CA 1
ATOM 745 C C . HIS A 1 105 ? 9.621 8.172 -8.005 1.00 73.75 105 HIS A C 1
ATOM 747 O O . HIS A 1 105 ? 8.967 8.934 -8.712 1.00 73.75 105 HIS A O 1
ATOM 753 N N . ALA A 1 106 ? 9.334 7.957 -6.721 1.00 73.38 106 ALA A N 1
ATOM 754 C CA . ALA A 1 106 ? 8.232 8.615 -6.032 1.00 73.38 106 ALA A CA 1
ATOM 755 C C . ALA A 1 106 ? 8.422 10.137 -5.981 1.00 73.38 106 ALA A C 1
ATOM 757 O O . ALA A 1 106 ? 7.492 10.891 -6.260 1.00 73.38 106 ALA A O 1
ATOM 758 N N . ARG A 1 107 ? 9.657 10.589 -5.729 1.00 80.00 107 ARG A N 1
ATOM 759 C CA . ARG A 1 107 ? 10.038 12.003 -5.798 1.00 80.00 107 ARG A CA 1
ATOM 760 C C . ARG A 1 107 ? 9.863 12.570 -7.206 1.00 80.00 107 ARG A C 1
ATOM 762 O O . ARG A 1 107 ? 9.286 13.641 -7.360 1.00 80.00 107 ARG A O 1
ATOM 769 N N . ALA A 1 108 ? 10.345 11.860 -8.225 1.00 75.19 108 ALA A N 1
ATOM 770 C CA . ALA A 1 108 ? 10.269 12.326 -9.609 1.00 75.19 108 ALA A CA 1
ATOM 771 C C . ALA A 1 108 ? 8.823 12.435 -10.124 1.00 75.19 108 ALA A C 1
ATOM 773 O O . ALA A 1 108 ? 8.513 13.337 -10.895 1.00 75.19 108 ALA A O 1
ATOM 774 N N . LEU A 1 109 ? 7.932 11.557 -9.658 1.00 74.38 109 LEU A N 1
ATOM 775 C CA . LEU A 1 109 ? 6.504 11.592 -9.977 1.00 74.38 109 LEU A CA 1
ATOM 776 C C . LEU A 1 109 ? 5.676 12.462 -9.020 1.00 74.38 109 LEU A C 1
ATOM 778 O O . LEU A 1 109 ? 4.459 12.531 -9.181 1.00 74.38 109 LEU A O 1
ATOM 782 N N . ARG A 1 110 ? 6.312 13.114 -8.033 1.00 79.62 110 ARG A N 1
ATOM 783 C CA . ARG A 1 110 ? 5.650 13.917 -6.990 1.00 79.62 110 ARG A CA 1
ATOM 784 C C . ARG A 1 110 ? 4.496 13.160 -6.321 1.00 79.62 110 ARG A C 1
ATOM 786 O O . ARG A 1 110 ? 3.411 13.706 -6.128 1.00 79.62 110 ARG A O 1
ATOM 793 N N . LEU A 1 111 ? 4.724 11.881 -6.014 1.00 79.56 111 LEU A N 1
ATOM 794 C CA . LEU A 1 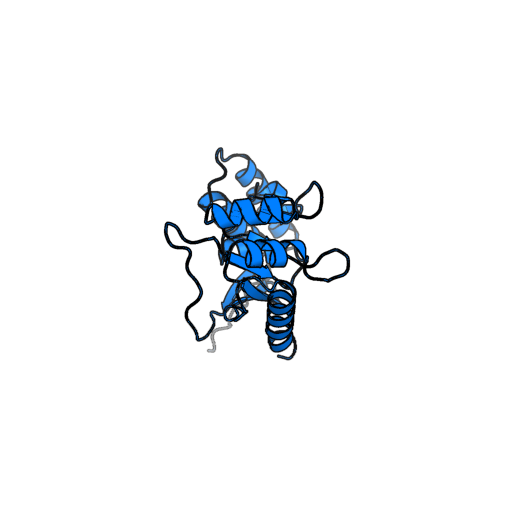111 ? 3.727 11.056 -5.338 1.00 79.56 111 LEU A CA 1
ATOM 795 C C . LEU A 1 111 ? 3.436 11.636 -3.948 1.00 79.56 111 LEU A C 1
ATOM 797 O O . LEU A 1 111 ? 4.358 12.129 -3.292 1.00 79.56 111 LEU A O 1
ATOM 801 N N . PRO A 1 112 ? 2.172 11.607 -3.498 1.00 84.19 112 PRO A N 1
ATOM 802 C CA . PRO A 1 112 ? 1.805 12.226 -2.240 1.00 84.19 112 PRO A CA 1
ATOM 803 C C . PRO A 1 112 ? 2.343 11.382 -1.076 1.00 84.19 112 PRO A C 1
ATOM 805 O O . PRO A 1 112 ? 2.211 10.156 -1.050 1.00 84.19 112 PRO A O 1
ATOM 808 N N . VAL A 1 113 ? 2.984 12.041 -0.114 1.00 87.56 113 VAL A N 1
ATOM 809 C CA . VAL A 1 113 ? 3.669 11.393 1.010 1.00 87.56 113 VAL A CA 1
ATOM 810 C C . VAL A 1 113 ? 3.264 12.023 2.325 1.00 87.56 113 VAL A C 1
ATOM 812 O O . VAL A 1 113 ? 2.949 13.209 2.384 1.00 87.56 113 VAL A O 1
ATOM 815 N N . VAL A 1 114 ? 3.302 11.219 3.380 1.00 91.44 114 VAL A N 1
ATOM 816 C CA . VAL A 1 114 ? 3.115 11.669 4.758 1.00 91.44 114 VAL A CA 1
ATOM 817 C C . VAL A 1 114 ? 4.297 11.198 5.606 1.00 91.44 114 VAL A C 1
ATOM 819 O O . VAL A 1 114 ? 4.899 10.165 5.294 1.00 91.44 114 VAL A O 1
ATOM 822 N N . PRO A 1 115 ? 4.660 11.919 6.678 1.00 90.75 115 PRO A N 1
ATOM 823 C CA . PRO A 1 115 ? 5.637 11.420 7.637 1.00 90.75 115 PRO A CA 1
ATOM 824 C C . PRO A 1 115 ? 5.187 10.074 8.217 1.00 90.75 115 PRO A C 1
ATOM 826 O O . PRO A 1 115 ? 4.014 9.916 8.557 1.00 90.75 115 PRO A O 1
ATOM 829 N N . ALA A 1 116 ? 6.110 9.127 8.391 1.00 89.88 116 ALA A N 1
ATOM 830 C CA . ALA A 1 116 ? 5.855 7.856 9.078 1.00 89.88 116 ALA A CA 1
ATOM 831 C C . ALA A 1 116 ? 5.728 8.028 10.609 1.00 89.88 116 ALA A C 1
ATOM 833 O O . ALA A 1 116 ? 6.406 7.369 11.390 1.00 89.88 116 ALA A O 1
ATOM 834 N N . LYS A 1 117 ? 4.866 8.954 11.040 1.00 93.12 117 LYS A N 1
ATOM 835 C CA . LYS A 1 117 ? 4.508 9.214 12.438 1.00 93.12 117 LYS A CA 1
ATOM 836 C C . LYS A 1 117 ? 3.038 8.874 12.643 1.00 93.12 117 LYS A C 1
ATOM 838 O O . LYS A 1 117 ? 2.225 9.169 11.767 1.00 93.12 117 LYS A O 1
ATOM 843 N N . ALA A 1 118 ? 2.704 8.301 13.799 1.00 93.94 118 ALA A N 1
ATOM 844 C CA . ALA A 1 118 ? 1.350 7.833 14.087 1.00 93.94 118 ALA A CA 1
ATOM 845 C C . ALA A 1 118 ? 0.307 8.948 13.897 1.00 93.94 118 ALA A C 1
ATOM 847 O O . ALA A 1 118 ? -0.661 8.746 13.173 1.00 93.94 118 ALA A O 1
ATOM 848 N N . ASP A 1 119 ? 0.555 10.154 14.413 1.00 95.44 119 ASP A N 1
ATOM 849 C CA . ASP A 1 119 ? -0.397 11.271 14.310 1.00 95.44 119 ASP A CA 1
ATOM 850 C C . ASP A 1 119 ? -0.644 11.731 12.871 1.00 95.44 119 ASP A C 1
ATOM 852 O O . ASP A 1 119 ? -1.781 12.007 12.484 1.00 95.44 119 ASP A O 1
ATOM 856 N N . ALA A 1 120 ? 0.413 11.781 12.054 1.00 95.12 120 ALA A N 1
ATOM 857 C CA . ALA A 1 120 ? 0.317 12.183 10.653 1.00 95.12 120 ALA A CA 1
ATOM 858 C C . ALA A 1 120 ? -0.432 11.133 9.821 1.00 95.12 120 ALA A C 1
ATOM 860 O O . ALA A 1 120 ? -1.278 11.477 8.992 1.00 95.12 120 ALA A O 1
ATOM 861 N N . ILE A 1 121 ? -0.155 9.849 10.072 1.00 96.25 121 ILE A N 1
ATOM 862 C CA . ILE A 1 121 ? -0.869 8.742 9.434 1.00 96.25 121 ILE A CA 1
ATOM 863 C C . ILE A 1 121 ? -2.335 8.746 9.881 1.00 96.25 121 ILE A C 1
ATOM 865 O O . ILE A 1 121 ? -3.224 8.682 9.038 1.00 96.25 121 ILE A O 1
ATOM 869 N N . ALA A 1 122 ? -2.606 8.902 11.179 1.00 96.38 122 ALA A N 1
ATOM 870 C CA . ALA A 1 122 ? -3.957 8.951 11.729 1.00 96.38 122 ALA A CA 1
ATOM 871 C C . ALA A 1 122 ? -4.759 10.127 11.157 1.00 96.38 122 ALA A C 1
ATOM 873 O O . ALA A 1 122 ? -5.934 9.970 10.839 1.00 96.38 122 ALA A O 1
ATOM 874 N N . ALA A 1 123 ? -4.133 11.294 10.976 1.00 96.31 123 ALA A N 1
ATOM 875 C CA . ALA A 1 123 ? -4.769 12.446 10.345 1.00 96.31 123 ALA A CA 1
ATOM 876 C C . ALA A 1 123 ? -5.155 12.168 8.887 1.00 96.31 123 ALA A C 1
ATOM 878 O O . ALA A 1 123 ? -6.284 12.455 8.488 1.00 96.31 123 ALA A O 1
ATOM 879 N N . ALA A 1 124 ? -4.259 11.553 8.111 1.00 95.31 124 ALA A N 1
ATOM 880 C CA . ALA A 1 124 ? -4.555 11.157 6.738 1.00 95.31 124 ALA A CA 1
ATOM 881 C C . ALA A 1 124 ? -5.685 10.112 6.673 1.00 95.31 124 ALA A C 1
ATOM 883 O O . ALA A 1 124 ? -6.613 10.260 5.877 1.00 95.31 124 ALA A O 1
ATOM 884 N N . LEU A 1 125 ? -5.653 9.100 7.545 1.00 96.00 125 LEU A N 1
ATOM 885 C CA . LEU A 1 125 ? -6.701 8.081 7.630 1.00 96.00 125 LEU A CA 1
ATOM 886 C C . LEU A 1 125 ? -8.053 8.697 8.015 1.00 96.00 125 LEU A C 1
ATOM 888 O O . LEU A 1 125 ? -9.049 8.410 7.360 1.00 96.00 125 LEU A O 1
ATOM 892 N N . ARG A 1 126 ? -8.103 9.603 8.999 1.00 95.75 126 ARG A N 1
ATOM 893 C CA . ARG A 1 126 ? -9.334 10.330 9.370 1.00 95.75 126 ARG A CA 1
ATOM 894 C C . ARG A 1 126 ? -9.903 11.154 8.216 1.00 95.75 126 ARG A C 1
ATOM 896 O O . ARG A 1 126 ? -11.114 11.243 8.075 1.00 95.75 126 ARG A O 1
ATOM 903 N N . ALA A 1 127 ? -9.043 11.693 7.355 1.00 94.25 127 ALA A N 1
ATOM 904 C CA . ALA A 1 127 ? -9.447 12.402 6.142 1.00 94.25 127 ALA A CA 1
ATOM 905 C C . ALA A 1 127 ? -9.908 11.471 4.995 1.00 94.25 127 ALA A C 1
ATOM 907 O O . ALA A 1 127 ? -10.031 11.916 3.855 1.00 94.25 127 ALA A O 1
ATOM 908 N N . GLY A 1 128 ? -10.100 10.170 5.245 1.00 94.00 128 GLY A N 1
ATOM 909 C CA . GLY A 1 128 ? -10.475 9.196 4.215 1.00 94.00 128 GLY A CA 1
ATOM 910 C C . GLY A 1 128 ? -9.331 8.841 3.256 1.00 94.00 128 GLY A C 1
ATOM 911 O O . GLY A 1 128 ? -9.550 8.215 2.218 1.00 94.00 128 GLY A O 1
ATOM 912 N N . THR A 1 129 ? -8.091 9.238 3.553 1.00 93.69 129 THR A N 1
ATOM 913 C CA . THR A 1 129 ? -6.953 8.987 2.663 1.00 93.69 129 THR A CA 1
ATOM 914 C C . THR A 1 129 ? -6.373 7.602 2.916 1.00 93.69 129 THR A C 1
ATOM 916 O O . THR A 1 129 ? -6.048 7.249 4.043 1.00 93.69 129 THR A O 1
ATOM 919 N N . THR A 1 130 ? -6.210 6.810 1.854 1.00 94.81 130 THR A N 1
ATOM 920 C CA . THR A 1 130 ? -5.485 5.533 1.932 1.00 94.81 130 THR A CA 1
ATOM 921 C C . THR A 1 130 ? -3.998 5.791 2.147 1.00 94.81 130 THR A C 1
ATOM 923 O O . THR A 1 130 ? -3.395 6.507 1.347 1.00 94.81 130 THR A O 1
ATOM 926 N N . VAL A 1 131 ? -3.412 5.192 3.183 1.00 95.25 131 VAL A N 1
ATOM 927 C CA . VAL A 1 131 ? -1.994 5.335 3.531 1.00 95.25 131 VAL A CA 1
ATOM 928 C C . VAL A 1 131 ? -1.295 3.994 3.364 1.00 95.25 131 VAL A C 1
ATOM 930 O O . VAL A 1 131 ? -1.698 3.006 3.966 1.00 95.25 131 VAL A O 1
ATOM 933 N N . THR A 1 132 ? -0.227 3.950 2.572 1.00 94.56 132 THR A N 1
ATOM 934 C CA . THR A 1 132 ? 0.631 2.764 2.462 1.00 94.56 132 THR A CA 1
ATOM 935 C C . THR A 1 132 ? 1.821 2.877 3.402 1.00 94.56 132 THR A C 1
ATOM 937 O O . THR A 1 132 ? 2.560 3.862 3.353 1.00 94.56 132 THR A O 1
ATOM 940 N N . VAL A 1 133 ? 2.048 1.836 4.197 1.00 93.88 133 VAL A N 1
ATOM 941 C CA . VAL A 1 133 ? 3.268 1.623 4.979 1.00 93.88 133 VAL A CA 1
ATOM 942 C C . VAL A 1 133 ? 4.082 0.474 4.386 1.00 93.88 133 VAL A C 1
ATOM 944 O O . VAL A 1 133 ? 3.540 -0.433 3.750 1.00 93.88 133 VAL A O 1
ATOM 947 N N . ARG A 1 134 ? 5.403 0.531 4.566 1.00 90.56 134 ARG A N 1
ATOM 948 C CA . ARG A 1 134 ? 6.369 -0.447 4.044 1.00 90.56 134 ARG A CA 1
ATOM 949 C C . ARG A 1 134 ? 7.384 -0.803 5.129 1.00 90.56 134 ARG A C 1
ATOM 951 O O . ARG A 1 134 ? 7.572 0.018 6.025 1.00 90.56 134 ARG A O 1
ATOM 958 N N . PRO A 1 135 ? 8.063 -1.958 5.029 1.00 89.62 135 PRO A N 1
ATOM 959 C CA . PRO A 1 135 ? 9.111 -2.317 5.961 1.00 89.62 135 PRO A CA 1
ATOM 960 C C . PRO A 1 135 ? 10.214 -1.257 6.047 1.00 89.62 135 PRO A C 1
ATOM 962 O O . PRO A 1 135 ? 10.648 -0.717 5.021 1.00 89.62 135 PRO A O 1
ATOM 965 N N . GLY A 1 136 ? 10.671 -0.996 7.268 1.00 85.12 136 GLY A N 1
ATOM 966 C CA . GLY A 1 136 ? 11.794 -0.118 7.565 1.00 85.12 136 GLY A CA 1
ATOM 967 C C . GLY A 1 136 ? 13.137 -0.708 7.136 1.00 85.12 136 GLY A C 1
ATOM 968 O O . GLY A 1 136 ? 13.221 -1.762 6.491 1.00 85.12 136 GLY A O 1
ATOM 969 N N . ALA A 1 137 ? 14.220 -0.014 7.493 1.00 83.12 137 ALA A N 1
ATOM 970 C C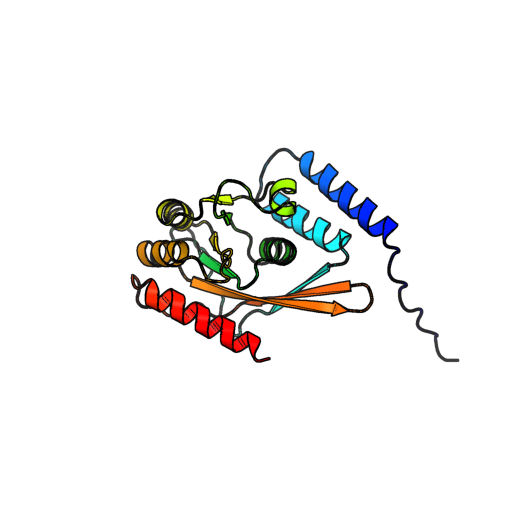A . ALA A 1 137 ? 15.593 -0.454 7.223 1.00 83.12 137 ALA A CA 1
ATOM 971 C C . ALA A 1 137 ? 15.896 -1.866 7.750 1.00 83.12 137 ALA A C 1
ATOM 973 O O . ALA A 1 137 ? 16.578 -2.637 7.076 1.00 83.12 137 ALA A O 1
ATOM 974 N N . ASP A 1 138 ? 15.315 -2.190 8.897 1.00 85.44 138 ASP A N 1
ATOM 975 C CA . ASP A 1 138 ? 15.392 -3.452 9.629 1.00 85.44 138 ASP A CA 1
ATOM 976 C C . ASP A 1 138 ? 14.469 -4.557 9.077 1.00 85.44 138 ASP A C 1
ATOM 978 O O . ASP A 1 138 ? 14.434 -5.664 9.611 1.00 85.44 138 ASP A O 1
ATOM 982 N N . GLY A 1 139 ? 13.701 -4.268 8.020 1.00 84.12 139 GLY A N 1
ATOM 983 C CA . GLY A 1 139 ? 12.743 -5.203 7.433 1.00 84.12 139 GLY A CA 1
ATOM 984 C C . GLY A 1 139 ? 11.465 -5.385 8.254 1.00 84.12 139 GLY A C 1
ATOM 985 O O . GLY A 1 139 ? 10.624 -6.205 7.884 1.00 84.12 139 GLY A O 1
ATOM 986 N N . ARG A 1 140 ? 11.273 -4.618 9.335 1.00 88.25 140 ARG A N 1
ATOM 987 C CA . ARG A 1 140 ? 10.067 -4.693 10.163 1.00 88.25 140 ARG A CA 1
ATOM 988 C C . ARG A 1 140 ? 9.011 -3.719 9.677 1.00 88.25 140 ARG A C 1
ATOM 990 O O . ARG A 1 140 ? 9.311 -2.651 9.149 1.00 88.25 140 ARG A O 1
ATOM 997 N N . LEU A 1 141 ? 7.748 -4.094 9.856 1.00 88.81 141 LEU A N 1
ATOM 998 C CA . LEU A 1 141 ? 6.628 -3.215 9.543 1.00 88.81 141 LEU A CA 1
ATOM 999 C C . LEU A 1 141 ? 6.520 -2.113 10.613 1.00 88.81 141 LEU A C 1
ATOM 1001 O O . LEU A 1 141 ? 6.610 -2.419 11.804 1.00 88.81 141 LEU A O 1
ATOM 1005 N N . PRO A 1 142 ? 6.317 -0.846 10.220 1.00 89.69 142 PRO A N 1
ATOM 1006 C CA . PRO A 1 142 ? 6.376 0.278 11.143 1.00 89.69 142 PRO A CA 1
ATOM 1007 C C . PRO A 1 142 ? 5.171 0.281 12.091 1.00 89.69 142 PRO A C 1
ATOM 1009 O O . PRO A 1 142 ? 4.022 0.416 11.661 1.00 89.69 142 PRO A O 1
ATOM 1012 N N . ALA A 1 143 ? 5.444 0.206 13.397 1.00 93.06 143 ALA A N 1
ATOM 1013 C CA . ALA A 1 143 ? 4.426 0.185 14.454 1.00 93.06 143 ALA A CA 1
ATOM 1014 C C . ALA A 1 143 ? 3.496 1.411 14.416 1.00 93.06 143 ALA A C 1
ATOM 1016 O O . ALA A 1 143 ? 2.301 1.296 14.681 1.00 93.06 143 ALA A O 1
ATOM 1017 N N . ALA A 1 144 ? 4.025 2.572 14.012 1.00 94.12 144 ALA A N 1
ATOM 1018 C CA . ALA A 1 144 ? 3.273 3.820 13.896 1.00 94.12 144 ALA A CA 1
ATOM 1019 C C . ALA A 1 144 ? 2.044 3.709 12.976 1.00 94.12 144 ALA A C 1
ATOM 1021 O O . ALA A 1 144 ? 1.023 4.336 13.249 1.00 94.12 144 ALA A O 1
ATOM 1022 N N . GLY A 1 145 ? 2.122 2.905 11.908 1.00 94.19 145 GLY A N 1
ATOM 1023 C CA . GLY A 1 145 ? 0.990 2.675 11.010 1.00 94.19 145 GLY A CA 1
ATOM 1024 C C . GLY A 1 145 ? -0.146 1.925 11.699 1.00 94.19 145 GLY A C 1
ATOM 1025 O O . GLY A 1 145 ? -1.293 2.359 11.636 1.00 94.19 145 GLY A O 1
ATOM 1026 N N . PHE A 1 146 ? 0.179 0.839 12.404 1.00 95.44 146 PHE A N 1
ATOM 1027 C CA . PHE A 1 146 ? -0.806 0.033 13.130 1.00 95.44 146 PHE A CA 1
ATOM 1028 C C . PHE A 1 146 ? -1.410 0.786 14.313 1.00 95.44 146 PHE A C 1
ATOM 1030 O O . PHE A 1 146 ? -2.618 0.718 14.508 1.00 95.44 146 PHE A O 1
ATOM 1037 N N . ALA A 1 147 ? -0.604 1.561 15.046 1.00 95.25 147 ALA A N 1
ATOM 1038 C CA . ALA A 1 147 ? -1.094 2.441 16.107 1.00 95.25 147 ALA A CA 1
ATOM 1039 C C . ALA A 1 147 ? -2.103 3.467 15.568 1.00 95.25 147 ALA A C 1
ATOM 1041 O O . ALA A 1 147 ? -3.184 3.635 16.128 1.00 95.25 147 ALA A O 1
ATOM 1042 N N . ALA A 1 148 ? -1.786 4.105 14.437 1.00 95.69 148 ALA A N 1
ATOM 1043 C CA . ALA A 1 148 ? -2.682 5.050 13.784 1.00 95.69 148 ALA A CA 1
ATOM 1044 C C . ALA A 1 148 ? -3.979 4.395 13.288 1.00 95.69 148 ALA A C 1
ATOM 1046 O O . ALA A 1 148 ? -5.055 4.964 13.459 1.00 95.69 148 ALA A O 1
ATOM 1047 N N . ALA A 1 149 ? -3.890 3.207 12.683 1.00 95.12 149 ALA A N 1
ATOM 1048 C CA . ALA A 1 149 ? -5.068 2.487 12.213 1.00 95.12 149 ALA A CA 1
ATOM 1049 C C . ALA A 1 149 ? -5.963 2.032 13.367 1.00 95.12 149 ALA A C 1
ATOM 1051 O O . ALA A 1 149 ? -7.170 2.250 13.306 1.00 95.12 149 ALA A O 1
ATOM 1052 N N . ALA A 1 150 ? -5.377 1.496 14.439 1.00 94.69 150 ALA A N 1
ATOM 1053 C CA . ALA A 1 150 ? -6.099 1.113 15.647 1.00 94.69 150 ALA A CA 1
ATOM 1054 C C . ALA A 1 150 ? -6.836 2.307 16.273 1.00 94.69 150 ALA A C 1
ATOM 1056 O O . ALA A 1 150 ? -8.023 2.202 16.565 1.00 94.69 150 ALA A O 1
ATOM 1057 N N . ALA A 1 151 ? -6.161 3.454 16.407 1.00 94.38 151 ALA A N 1
ATOM 1058 C CA . ALA A 1 151 ? -6.735 4.662 17.002 1.00 94.38 151 ALA A CA 1
ATOM 1059 C C . ALA A 1 151 ? -7.904 5.253 16.193 1.00 94.38 151 ALA A C 1
ATOM 1061 O O . ALA A 1 151 ? -8.783 5.900 16.752 1.00 94.38 151 ALA A O 1
ATOM 1062 N N . VAL A 1 152 ? -7.901 5.061 14.873 1.00 93.94 152 VAL A N 1
ATOM 1063 C CA . VAL A 1 152 ? -8.908 5.618 13.956 1.00 93.94 152 VAL A CA 1
ATOM 1064 C C . VAL A 1 152 ? -9.981 4.584 13.579 1.00 93.94 152 VAL A C 1
ATOM 1066 O O . VAL A 1 152 ? -10.982 4.937 12.960 1.00 93.94 152 VAL A O 1
ATOM 1069 N N . GLY A 1 153 ? -9.789 3.309 13.931 1.00 92.94 153 GLY A N 1
ATOM 1070 C CA . GLY A 1 153 ? -10.624 2.211 13.437 1.00 92.94 153 GLY A CA 1
ATOM 1071 C C . GLY A 1 153 ? -10.490 2.013 11.922 1.00 92.94 153 GLY A C 1
ATOM 1072 O O . GLY A 1 153 ? -11.460 1.676 11.249 1.00 92.94 153 GLY A O 1
ATOM 1073 N N . ALA A 1 154 ? -9.310 2.294 11.364 1.00 93.69 154 ALA A N 1
ATOM 1074 C CA . ALA A 1 154 ? -9.057 2.146 9.937 1.00 93.69 154 ALA A CA 1
ATOM 1075 C C . ALA A 1 154 ? -8.809 0.670 9.572 1.00 93.69 154 ALA A C 1
ATOM 1077 O O . ALA A 1 154 ? -8.015 0.007 10.247 1.00 93.69 154 ALA A O 1
ATOM 1078 N N . PRO A 1 155 ? -9.402 0.166 8.477 1.00 94.25 155 PRO A N 1
ATOM 1079 C CA . PRO A 1 155 ? -9.163 -1.195 8.008 1.00 94.25 155 PRO A CA 1
ATOM 1080 C C . PRO A 1 155 ? -7.699 -1.384 7.594 1.00 94.25 155 PRO A C 1
ATOM 1082 O O . PRO A 1 155 ? -7.119 -0.555 6.878 1.00 94.25 155 PRO A O 1
ATOM 1085 N N . VAL A 1 156 ? -7.103 -2.502 8.013 1.00 95.50 156 VAL A N 1
ATOM 1086 C CA . VAL A 1 156 ? -5.713 -2.864 7.703 1.00 95.50 156 VAL A CA 1
ATOM 1087 C C . VAL A 1 156 ? -5.696 -3.898 6.586 1.00 95.50 156 VAL A C 1
ATOM 1089 O O . VAL A 1 156 ? -6.186 -5.011 6.740 1.00 95.50 156 VAL A O 1
ATOM 1092 N N . CYS A 1 157 ? -5.113 -3.524 5.451 1.00 95.44 157 CYS A N 1
ATOM 1093 C CA . CYS A 1 157 ? -5.176 -4.256 4.191 1.00 95.44 157 CYS A CA 1
ATOM 1094 C C . CYS A 1 157 ? -3.766 -4.689 3.742 1.00 95.44 157 CYS A C 1
ATOM 1096 O O . CYS A 1 157 ? -3.032 -3.878 3.159 1.00 95.44 157 CYS A O 1
ATOM 1098 N N . PRO A 1 158 ? -3.343 -5.935 4.008 1.00 95.69 158 PRO A N 1
ATOM 1099 C CA . PRO A 1 158 ? -2.020 -6.409 3.626 1.00 95.69 158 PRO A CA 1
ATOM 1100 C C . PRO A 1 158 ? -1.928 -6.672 2.121 1.00 95.69 158 PRO A C 1
ATOM 1102 O O . PRO A 1 158 ? -2.845 -7.216 1.508 1.00 95.69 158 PRO A O 1
ATOM 1105 N N . ILE A 1 159 ? -0.797 -6.319 1.514 1.00 96.12 159 ILE A N 1
ATOM 1106 C CA . ILE A 1 159 ? -0.503 -6.619 0.112 1.00 96.12 159 ILE A CA 1
ATOM 1107 C C . ILE A 1 159 ? 0.867 -7.279 0.023 1.00 96.12 159 ILE A C 1
ATOM 1109 O O . ILE A 1 159 ? 1.890 -6.662 0.325 1.00 96.12 159 ILE A O 1
ATOM 1113 N N . ALA A 1 160 ? 0.883 -8.525 -0.436 1.00 95.62 160 ALA A N 1
ATOM 1114 C CA . ALA A 1 160 ? 2.121 -9.219 -0.749 1.00 95.62 160 ALA A CA 1
ATOM 1115 C C . ALA A 1 160 ? 2.569 -8.863 -2.172 1.00 95.62 160 ALA A C 1
ATOM 1117 O O . ALA A 1 160 ? 1.792 -8.919 -3.125 1.00 95.62 160 ALA A O 1
ATOM 1118 N N . VAL A 1 161 ? 3.833 -8.485 -2.332 1.00 94.69 161 VAL A N 1
ATOM 1119 C CA . VAL A 1 161 ? 4.410 -8.104 -3.621 1.00 94.69 161 VAL A CA 1
ATOM 1120 C C . VAL A 1 161 ? 5.413 -9.162 -4.053 1.00 94.69 161 VAL A C 1
ATOM 1122 O O . VAL A 1 161 ? 6.400 -9.427 -3.366 1.00 94.69 161 VAL A O 1
ATOM 1125 N N . ARG A 1 162 ? 5.211 -9.748 -5.231 1.00 93.88 162 ARG A N 1
ATOM 1126 C CA . ARG A 1 162 ? 6.154 -10.697 -5.833 1.00 93.88 162 ARG A CA 1
ATOM 1127 C C . ARG A 1 162 ? 6.638 -10.146 -7.161 1.00 93.88 162 ARG A C 1
ATOM 1129 O O . ARG A 1 162 ? 5.871 -9.561 -7.913 1.00 93.88 162 ARG A O 1
ATOM 1136 N N . SER A 1 163 ? 7.928 -10.283 -7.438 1.00 90.44 163 SER A N 1
ATOM 1137 C CA . SER A 1 163 ? 8.501 -9.886 -8.725 1.00 90.44 163 SER A CA 1
ATOM 1138 C C . SER A 1 163 ? 9.036 -11.124 -9.416 1.00 90.44 163 SER A C 1
ATOM 1140 O O . SER A 1 163 ? 9.829 -11.858 -8.835 1.00 90.44 163 SER A O 1
ATOM 1142 N N . ARG A 1 164 ? 8.592 -11.356 -10.648 1.00 88.88 164 ARG A N 1
ATOM 1143 C CA . ARG A 1 164 ? 9.034 -12.470 -11.481 1.00 88.88 164 ARG A CA 1
ATOM 1144 C C . ARG A 1 164 ? 9.739 -11.907 -12.712 1.00 88.88 164 ARG A C 1
ATOM 1146 O O . ARG A 1 164 ? 9.104 -11.180 -13.485 1.00 88.88 164 ARG A O 1
ATOM 1153 N N . PRO A 1 165 ? 11.042 -12.173 -12.893 1.00 86.06 165 PRO A N 1
ATOM 1154 C CA . PRO A 1 165 ? 11.704 -11.860 -14.147 1.00 86.06 165 PRO A CA 1
ATOM 1155 C C . PRO A 1 165 ? 11.185 -12.808 -15.236 1.00 86.06 165 PRO A C 1
ATOM 1157 O O . PRO A 1 165 ? 10.994 -13.997 -15.000 1.00 86.06 165 PRO A O 1
ATOM 1160 N N . GLY A 1 166 ? 10.951 -12.279 -16.429 1.00 78.25 166 GLY A N 1
ATOM 1161 C CA . GLY A 1 166 ? 10.658 -13.036 -17.642 1.00 78.25 166 GLY A CA 1
ATOM 1162 C C . GLY A 1 166 ? 11.575 -12.591 -18.778 1.00 78.25 166 GLY A C 1
ATOM 1163 O O . GLY A 1 166 ? 12.343 -11.636 -18.630 1.00 78.25 166 GLY A O 1
ATOM 1164 N N . ALA A 1 167 ? 11.493 -13.265 -19.926 1.00 76.75 167 ALA A N 1
ATOM 1165 C CA . ALA A 1 167 ? 12.286 -12.933 -21.109 1.00 76.75 167 ALA A CA 1
ATOM 1166 C C . ALA A 1 167 ? 11.996 -11.490 -21.574 1.00 76.75 167 ALA A C 1
ATOM 1168 O O . ALA A 1 167 ? 10.999 -11.207 -22.232 1.00 76.75 167 ALA A O 1
ATOM 1169 N N . GLY A 1 168 ? 12.845 -10.546 -21.159 1.00 75.25 168 GLY A N 1
ATOM 1170 C CA . GLY A 1 168 ? 12.742 -9.127 -21.501 1.00 75.25 168 GLY A CA 1
ATOM 1171 C C . GLY A 1 168 ? 11.696 -8.308 -20.729 1.00 75.25 168 GLY A C 1
ATOM 1172 O O . GLY A 1 168 ? 11.695 -7.083 -20.878 1.00 75.25 168 GLY A O 1
ATOM 1173 N N . VAL A 1 169 ? 10.851 -8.914 -19.891 1.00 86.19 169 VAL A N 1
ATOM 1174 C CA . VAL A 1 169 ? 9.784 -8.233 -19.130 1.00 86.19 169 VAL A CA 1
ATOM 1175 C C . VAL A 1 169 ? 9.817 -8.664 -17.670 1.00 86.19 169 VAL A C 1
ATOM 1177 O O . VAL A 1 169 ? 9.922 -9.849 -17.377 1.00 86.19 169 VAL A O 1
ATOM 1180 N N . THR A 1 170 ? 9.663 -7.713 -16.751 1.00 90.50 170 THR A N 1
ATOM 1181 C CA . THR A 1 170 ? 9.470 -8.011 -15.324 1.00 90.50 170 THR A CA 1
ATOM 1182 C C . THR A 1 170 ? 7.988 -7.937 -14.990 1.00 90.50 170 THR A C 1
ATOM 1184 O O . THR A 1 170 ? 7.342 -6.928 -15.273 1.00 90.50 170 THR A O 1
ATOM 1187 N N . VAL A 1 171 ? 7.437 -8.971 -14.360 1.00 93.06 171 VAL A N 1
ATOM 1188 C CA . VAL A 1 171 ? 6.062 -8.948 -13.846 1.00 93.06 171 VAL A CA 1
ATOM 1189 C C . VAL A 1 171 ? 6.099 -8.693 -12.345 1.00 93.06 171 VAL A C 1
ATOM 1191 O O . VAL A 1 171 ? 6.732 -9.439 -11.602 1.00 93.06 171 VAL A O 1
ATOM 1194 N N . VAL A 1 172 ? 5.415 -7.645 -11.894 1.00 94.44 172 VAL A N 1
ATOM 1195 C CA . VAL A 1 172 ? 5.126 -7.411 -10.478 1.00 94.44 172 VAL A CA 1
ATOM 1196 C C . VAL A 1 172 ? 3.717 -7.877 -10.192 1.00 94.44 172 VAL A C 1
ATOM 1198 O O . VAL A 1 172 ? 2.750 -7.323 -10.714 1.00 94.44 172 VAL A O 1
ATOM 1201 N N . GLU A 1 173 ? 3.606 -8.888 -9.351 1.00 95.19 173 GLU A N 1
ATOM 1202 C CA . GLU A 1 173 ? 2.346 -9.398 -8.849 1.00 95.19 173 GLU A CA 1
ATOM 1203 C C . GLU A 1 173 ? 2.031 -8.737 -7.508 1.00 95.19 173 GLU A C 1
ATOM 1205 O O . GLU A 1 173 ? 2.832 -8.786 -6.573 1.00 95.19 173 GLU A O 1
ATOM 1210 N N . LEU A 1 174 ? 0.861 -8.114 -7.427 1.00 96.06 174 LEU A N 1
ATOM 1211 C CA . LEU A 1 174 ? 0.299 -7.542 -6.213 1.00 96.06 174 LEU A CA 1
ATOM 1212 C C . LEU A 1 174 ? -0.810 -8.467 -5.734 1.00 96.06 174 LEU A C 1
ATOM 1214 O O . LEU A 1 174 ? -1.863 -8.551 -6.363 1.00 96.06 174 LEU A O 1
ATOM 1218 N N . HIS A 1 175 ? -0.556 -9.169 -4.641 1.00 96.00 175 HIS A N 1
ATOM 1219 C CA . HIS A 1 175 ? -1.493 -10.078 -3.999 1.00 96.00 175 HIS A CA 1
ATOM 1220 C C . HIS A 1 175 ? -2.228 -9.314 -2.916 1.00 96.00 175 HIS A C 1
ATOM 1222 O O . HIS A 1 175 ? -1.688 -9.063 -1.840 1.00 96.00 175 HIS A O 1
ATOM 1228 N N . LEU A 1 176 ? -3.443 -8.893 -3.235 1.00 95.31 176 LEU A N 1
ATOM 1229 C CA . LEU A 1 176 ? -4.324 -8.220 -2.302 1.00 95.31 176 LEU A CA 1
ATOM 1230 C C . LEU A 1 176 ? -4.869 -9.292 -1.341 1.00 95.31 176 LEU A C 1
ATOM 1232 O O . LEU A 1 176 ? -5.572 -10.205 -1.768 1.00 95.31 176 LEU A O 1
ATOM 1236 N N . LEU A 1 177 ? -4.534 -9.197 -0.049 1.00 94.44 177 LEU A N 1
ATOM 1237 C CA . LEU A 1 177 ? -4.974 -10.123 1.003 1.00 94.44 177 LEU A CA 1
ATOM 1238 C C . LEU A 1 177 ? -6.139 -9.587 1.839 1.00 94.44 177 LEU A C 1
ATOM 1240 O O . LEU A 1 177 ? -6.173 -8.388 2.096 1.00 94.44 177 LEU A O 1
ATOM 1244 N N . PRO A 1 178 ? -7.066 -10.451 2.294 1.00 92.44 178 PRO A N 1
ATOM 1245 C CA . PRO A 1 178 ? -8.204 -10.031 3.105 1.00 92.44 178 PRO A CA 1
ATOM 1246 C C . PRO A 1 178 ? -7.818 -9.043 4.208 1.00 92.44 178 PRO A C 1
ATOM 1248 O O . PRO A 1 178 ? -6.723 -9.128 4.771 1.00 92.44 178 PRO A O 1
ATOM 1251 N N . GLU A 1 179 ? -8.737 -8.128 4.518 1.00 92.31 179 GLU A N 1
ATOM 1252 C CA . GLU A 1 179 ? -8.576 -7.227 5.655 1.00 92.31 179 GLU A CA 1
ATOM 1253 C C . GLU A 1 179 ? -8.219 -8.028 6.910 1.00 92.31 179 GLU A C 1
ATOM 1255 O O . GLU A 1 179 ? -8.793 -9.088 7.181 1.00 92.31 179 GLU A O 1
ATOM 1260 N N . VAL A 1 180 ? -7.251 -7.526 7.672 1.00 91.81 180 VAL A N 1
ATOM 1261 C CA . VAL A 1 180 ? -6.897 -8.126 8.952 1.00 91.81 180 VAL A CA 1
ATOM 1262 C C . VAL A 1 180 ? -8.052 -7.897 9.913 1.00 91.81 180 VAL A C 1
ATOM 1264 O O . VAL A 1 180 ? -8.257 -6.785 10.392 1.00 91.81 180 VAL A O 1
ATOM 1267 N N . ALA A 1 181 ? -8.777 -8.969 10.222 1.00 76.88 181 ALA A N 1
ATOM 1268 C CA . ALA A 1 181 ? -9.720 -8.972 11.326 1.00 76.88 181 ALA A CA 1
ATOM 1269 C C . ALA A 1 181 ? -8.947 -8.727 12.632 1.00 76.88 181 ALA A C 1
ATOM 1271 O O . ALA A 1 181 ? -8.054 -9.498 12.988 1.00 76.88 181 ALA A O 1
ATOM 1272 N N . GLY A 1 182 ? -9.270 -7.645 13.333 1.00 62.22 182 GLY A N 1
ATOM 1273 C CA . GLY A 1 182 ? -8.651 -7.296 14.605 1.00 62.22 182 GLY A CA 1
ATOM 1274 C C . GLY A 1 182 ? -9.630 -6.550 15.496 1.00 62.22 182 GLY A C 1
ATOM 1275 O O . GLY A 1 182 ? -10.507 -5.840 15.002 1.00 62.22 182 GLY A O 1
ATOM 1276 N N . ALA A 1 183 ? -9.490 -6.727 16.810 1.00 54.97 183 ALA A N 1
ATOM 1277 C CA . ALA A 1 183 ? -10.214 -5.930 17.787 1.00 54.97 183 ALA A CA 1
ATOM 1278 C C . ALA A 1 183 ? -9.872 -4.456 17.544 1.00 54.97 183 ALA A C 1
ATOM 1280 O O . ALA A 1 183 ? -8.700 -4.071 17.585 1.00 54.97 183 ALA A O 1
ATOM 1281 N N . ALA A 1 184 ? -10.880 -3.641 17.229 1.00 64.69 184 ALA A N 1
ATOM 1282 C CA . ALA A 1 184 ? -10.697 -2.204 17.090 1.00 64.69 184 ALA A CA 1
ATOM 1283 C C . ALA A 1 184 ? -9.933 -1.674 18.317 1.00 64.69 184 ALA A C 1
ATOM 1285 O O . ALA A 1 184 ? -10.305 -1.964 19.452 1.00 64.69 184 ALA A O 1
ATOM 1286 N N . GLY A 1 185 ? -8.840 -0.947 18.082 1.00 77.00 185 GLY A N 1
ATOM 1287 C CA . GLY A 1 185 ? -7.980 -0.425 19.147 1.00 77.00 185 GLY A CA 1
ATOM 1288 C C . GLY A 1 185 ? -6.750 -1.271 19.512 1.00 77.00 185 GLY A C 1
ATOM 1289 O O . GLY A 1 185 ? -5.884 -0.748 20.209 1.00 77.00 185 GLY A O 1
ATOM 1290 N N . ASP A 1 186 ? -6.587 -2.503 19.012 1.00 91.25 186 ASP A N 1
ATOM 1291 C CA . ASP A 1 186 ? -5.410 -3.343 19.309 1.00 91.25 186 ASP A CA 1
ATOM 1292 C C . ASP A 1 186 ? -4.365 -3.315 18.174 1.00 91.25 186 ASP A C 1
ATOM 1294 O O . ASP A 1 186 ? -4.403 -4.089 17.212 1.00 91.25 186 ASP A O 1
ATOM 1298 N N . ALA A 1 187 ? -3.407 -2.390 18.277 1.00 92.81 187 ALA A N 1
ATOM 1299 C CA . ALA A 1 187 ? -2.340 -2.239 17.287 1.00 92.81 187 ALA A CA 1
ATOM 1300 C C . ALA A 1 187 ? -1.393 -3.458 17.186 1.00 92.81 187 ALA A C 1
ATOM 1302 O O . ALA A 1 187 ? -1.092 -3.858 16.054 1.00 92.81 187 ALA A O 1
ATOM 1303 N N . PRO A 1 188 ? -0.921 -4.071 18.294 1.00 92.88 188 PRO A N 1
ATOM 1304 C CA . PRO A 1 188 ? -0.175 -5.330 18.242 1.00 92.88 188 PRO A CA 1
ATOM 1305 C C . PRO A 1 188 ? -0.907 -6.454 17.497 1.00 92.88 188 PRO A C 1
ATOM 1307 O O . PRO A 1 188 ? -0.316 -7.070 16.606 1.00 92.88 188 PRO A O 1
ATOM 1310 N N . ALA A 1 189 ? -2.194 -6.680 17.782 1.00 92.62 189 ALA A N 1
ATOM 1311 C CA . ALA A 1 189 ? -2.967 -7.725 17.112 1.00 92.62 189 ALA A CA 1
ATOM 1312 C C . ALA A 1 189 ? -3.100 -7.475 15.600 1.00 92.62 189 ALA A C 1
ATOM 1314 O O . ALA A 1 189 ? -2.951 -8.405 14.800 1.00 92.62 189 ALA A O 1
ATOM 1315 N N . LEU A 1 190 ? -3.314 -6.218 15.189 1.00 93.94 190 LEU A N 1
ATOM 1316 C CA . LEU A 1 190 ? -3.337 -5.832 13.773 1.00 93.94 190 LEU A CA 1
ATOM 1317 C C . LEU A 1 190 ? -1.984 -6.077 13.089 1.00 93.94 190 LEU A C 1
ATOM 1319 O O . LEU A 1 190 ? -1.941 -6.589 11.966 1.00 93.94 190 LEU A O 1
ATOM 1323 N N . ALA A 1 191 ? -0.876 -5.750 13.760 1.00 93.50 191 ALA A N 1
ATOM 1324 C CA . ALA A 1 191 ? 0.467 -5.991 13.241 1.00 93.50 191 ALA A CA 1
ATOM 1325 C C . ALA A 1 191 ? 0.748 -7.492 13.067 1.00 93.50 191 ALA A C 1
ATOM 1327 O O . ALA A 1 191 ? 1.272 -7.913 12.033 1.00 93.50 191 ALA A O 1
ATOM 1328 N N . ASP A 1 192 ? 0.365 -8.317 14.041 1.00 93.44 192 ASP A N 1
ATOM 1329 C CA . ASP A 1 192 ? 0.515 -9.775 13.991 1.00 93.44 192 ASP A CA 1
ATOM 1330 C C . ASP A 1 192 ? -0.355 -10.418 12.917 1.00 93.44 192 ASP A C 1
ATOM 1332 O O . ASP A 1 192 ? 0.107 -11.289 12.174 1.00 93.44 192 ASP A O 1
ATOM 1336 N N . GLY A 1 193 ? -1.606 -9.977 12.791 1.00 93.94 193 GLY A N 1
ATOM 1337 C CA . GLY A 1 193 ? -2.501 -10.416 11.728 1.00 93.94 193 GLY A CA 1
ATOM 1338 C C . GLY A 1 193 ? -1.947 -10.091 10.341 1.00 93.94 193 GLY A C 1
ATOM 1339 O O . GLY A 1 193 ? -1.873 -10.981 9.492 1.00 93.94 193 GLY A O 1
ATOM 1340 N N . ALA A 1 194 ? -1.454 -8.866 10.131 1.00 94.06 194 ALA A N 1
ATOM 1341 C CA . ALA A 1 194 ? -0.833 -8.468 8.868 1.00 94.06 194 ALA A CA 1
ATOM 1342 C C . ALA A 1 194 ? 0.419 -9.302 8.555 1.00 94.06 194 ALA A C 1
ATOM 1344 O O . ALA A 1 194 ? 0.573 -9.787 7.433 1.00 94.06 194 ALA A O 1
ATOM 1345 N N . ARG A 1 195 ? 1.294 -9.522 9.547 1.00 93.69 195 ARG A N 1
ATOM 1346 C CA . ARG A 1 195 ? 2.495 -10.359 9.390 1.00 93.69 195 ARG A CA 1
ATOM 1347 C C . ARG A 1 195 ? 2.148 -11.793 8.993 1.00 93.69 195 ARG A C 1
ATOM 1349 O O . ARG A 1 195 ? 2.739 -12.314 8.049 1.00 93.69 195 ARG A O 1
ATOM 1356 N N . ARG A 1 196 ? 1.180 -12.415 9.672 1.00 92.94 196 ARG A N 1
ATOM 1357 C CA . ARG A 1 196 ? 0.725 -13.780 9.360 1.00 92.94 196 ARG A CA 1
ATOM 1358 C C . ARG A 1 196 ? 0.113 -13.876 7.964 1.00 92.94 196 ARG A C 1
ATOM 1360 O O . ARG A 1 196 ? 0.453 -14.796 7.225 1.00 92.94 196 ARG A O 1
ATOM 1367 N N . ALA A 1 197 ? -0.727 -12.912 7.585 1.00 92.94 197 ALA A N 1
ATOM 1368 C CA . ALA A 1 197 ? -1.328 -12.866 6.253 1.00 92.94 197 ALA A CA 1
ATOM 1369 C C . ALA A 1 197 ? -0.256 -12.796 5.152 1.00 92.94 197 ALA A C 1
ATOM 1371 O O . ALA A 1 197 ? -0.288 -13.582 4.207 1.00 92.94 197 ALA A O 1
ATOM 1372 N N . LEU A 1 198 ? 0.734 -11.909 5.300 1.00 93.12 198 LEU A N 1
ATOM 1373 C CA . LEU A 1 198 ? 1.832 -11.764 4.338 1.00 93.12 198 LEU A CA 1
ATOM 1374 C C . LEU A 1 198 ? 2.712 -13.023 4.265 1.00 93.12 198 LEU A C 1
ATOM 1376 O O . LEU A 1 198 ? 3.082 -13.454 3.172 1.00 93.12 198 LEU A O 1
ATOM 1380 N N . ALA A 1 199 ? 3.005 -13.649 5.409 1.00 91.69 199 ALA A N 1
ATOM 1381 C CA . ALA A 1 199 ? 3.790 -14.881 5.469 1.00 91.69 199 ALA A CA 1
ATOM 1382 C C . ALA A 1 199 ? 3.118 -16.052 4.729 1.00 91.69 199 ALA A C 1
ATOM 1384 O O . ALA A 1 199 ? 3.811 -16.830 4.075 1.00 91.69 199 ALA A O 1
ATOM 1385 N N . ALA A 1 200 ? 1.783 -16.139 4.750 1.00 89.44 200 ALA A N 1
ATOM 1386 C CA . ALA A 1 200 ? 1.023 -17.194 4.071 1.00 89.44 200 ALA A CA 1
ATOM 1387 C C . ALA A 1 200 ? 1.123 -17.160 2.530 1.00 89.44 200 ALA A C 1
ATOM 1389 O O . ALA A 1 200 ? 0.795 -18.145 1.866 1.00 89.44 200 ALA A O 1
ATOM 1390 N N . VAL A 1 201 ? 1.564 -16.038 1.952 1.00 86.81 201 VAL A N 1
ATOM 1391 C CA . VAL A 1 201 ? 1.806 -15.888 0.506 1.00 86.81 201 VAL A CA 1
ATOM 1392 C C . VAL A 1 201 ? 3.264 -16.165 0.148 1.00 86.81 201 VAL A C 1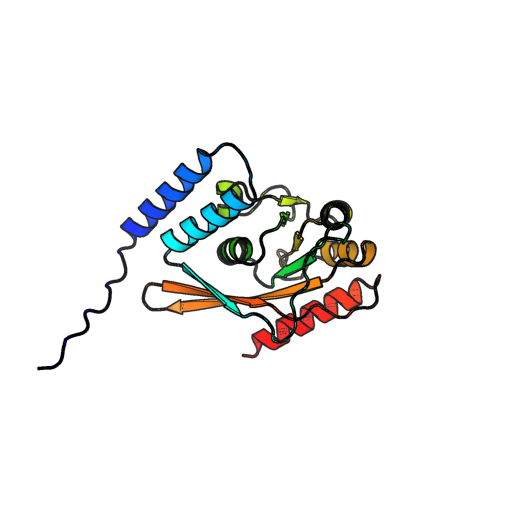
ATOM 1394 O O . VAL A 1 201 ? 3.560 -16.542 -0.978 1.00 86.81 201 VAL A O 1
ATOM 1397 N N . SER A 1 202 ? 4.196 -15.969 1.086 1.00 66.69 202 SER A N 1
ATOM 1398 C CA . SER A 1 202 ? 5.632 -16.213 0.877 1.00 66.69 202 SER A CA 1
ATOM 1399 C C . SER A 1 202 ? 6.001 -17.693 0.762 1.00 66.69 202 SER A C 1
ATOM 1401 O O . SER A 1 202 ? 7.087 -17.997 0.284 1.00 66.69 202 SER A O 1
ATOM 1403 N N . SER A 1 203 ? 5.125 -18.604 1.189 1.00 55.09 203 SER A N 1
ATOM 1404 C CA . SER A 1 203 ? 5.318 -20.055 1.088 1.00 55.09 203 SER A CA 1
ATOM 1405 C C . SER A 1 203 ? 4.822 -20.673 -0.230 1.00 55.09 203 SER A C 1
ATOM 1407 O O . SER A 1 203 ? 4.812 -21.897 -0.348 1.00 55.09 203 SER A O 1
ATOM 1409 N N . ARG A 1 204 ? 4.400 -19.855 -1.205 1.00 46.91 204 ARG A N 1
ATOM 1410 C CA . ARG A 1 204 ? 3.907 -20.277 -2.528 1.00 46.91 204 ARG A CA 1
ATOM 1411 C C . ARG A 1 204 ? 4.781 -19.740 -3.656 1.00 46.91 204 ARG A C 1
ATOM 1413 O O . ARG A 1 204 ? 4.871 -20.436 -4.689 1.00 46.91 204 ARG A O 1
#

Secondary structure (DSSP, 8-state):
------PPPPPPHHHHHHHHHHHHHHHTT--S--HHHHHHHHHHHHHHTTEEEEEE--SSPPP---TTSPPPEEEES---HHHHHHHHHHS--EEEESSS---HHHHHTT--EEESSHHHHHHHHHTT--EEE---TTSPPPHHHHHHHHHHTPPEEEEEEEEEE-SS-EEEEEEE-------TT-HHHHHHHHHHHHHHHHT-

Sequence (204 aa):
MSPMLIAPEPAAPSFRRLRTAAVLAGAGLRPGSSRRAAVCGAARLLTALGVRVRVQAPLVAWPRVRAGSPGLLVVADSRSDLAHLALTTAVPGTVAVEGARPGRHARALRLPVVPAKADAIAAALRAGTTVTVRPGADGRLPAAGFAAAAAVGAPVCPIAVRSRPGAGVTVVELHLLPEVAGAAGDAPALADGARRALAAVSSR

Radius of gyration: 18.22 Å; chains: 1; bounding box: 38×46×63 Å

Foldseek 3Di:
DDDDPDDDDQPDPVQLVVQLVVLLVVLVPDPDPDLVLLLVSLVSNCVSNQEAEAEAEDPDDDDDQDVQAFAAEEEELDPDPNLVSSCSNVPNFEEADDDDDDDPSCVSNVRHYFHLALVRLLVCRSVRTYYYWYADPVSATRLSSLQSCLVRVHWYKYWYWDWDDDDNHIYIYTYTFDTQDDDRNDSVSNSVSNVVRNVVVVVD

pLDDT: mean 83.3, std 14.34, range [34.81, 96.38]